Protein AF-M3Y4C7-F1 (afdb_monomer)

Structure (mmCIF, N/CA/C/O backbone):
data_AF-M3Y4C7-F1
#
_entry.id   AF-M3Y4C7-F1
#
loop_
_atom_site.group_PDB
_atom_site.id
_atom_site.type_symbol
_atom_site.label_atom_id
_atom_site.label_alt_id
_atom_site.label_comp_id
_atom_site.label_asym_id
_atom_site.label_entity_id
_atom_site.label_seq_id
_atom_site.pdbx_PDB_ins_code
_atom_site.Cartn_x
_atom_site.Cartn_y
_atom_site.Cartn_z
_atom_site.occupancy
_atom_site.B_iso_or_equiv
_atom_site.auth_seq_id
_atom_site.auth_comp_id
_atom_site.auth_asym_id
_atom_site.auth_atom_id
_atom_site.pdbx_PDB_model_num
ATOM 1 N N . MET A 1 1 ? -102.002 7.325 52.792 1.00 60.31 1 MET A N 1
ATOM 2 C CA . MET A 1 1 ? -101.011 6.997 51.738 1.00 60.31 1 MET A CA 1
ATOM 3 C C . MET A 1 1 ? -99.968 8.103 51.522 1.00 60.31 1 MET A C 1
ATOM 5 O O . MET A 1 1 ? -98.803 7.765 51.400 1.00 60.31 1 MET A O 1
ATOM 9 N N . LEU A 1 2 ? -100.330 9.397 51.560 1.00 69.38 2 LEU A N 1
ATOM 10 C CA . LEU A 1 2 ? -99.397 10.535 51.387 1.00 69.38 2 LEU A CA 1
ATOM 11 C C . LEU A 1 2 ? -98.240 10.614 52.409 1.00 69.38 2 LEU A C 1
ATOM 13 O O . LEU A 1 2 ? -97.102 10.835 52.011 1.00 69.38 2 LEU A O 1
ATOM 17 N N . LEU A 1 3 ? -98.498 10.390 53.704 1.00 69.69 3 LEU A N 1
ATOM 18 C CA . LEU A 1 3 ? -97.447 10.453 54.737 1.00 69.69 3 LEU A CA 1
ATOM 19 C C . LEU A 1 3 ? -96.379 9.358 54.587 1.00 69.69 3 LEU A C 1
ATOM 21 O O . LEU A 1 3 ? -95.200 9.625 54.778 1.00 69.69 3 LEU A O 1
ATOM 25 N N . ILE A 1 4 ? -96.784 8.143 54.211 1.00 72.38 4 ILE A N 1
ATOM 26 C CA . ILE A 1 4 ? -95.861 7.015 54.010 1.00 72.38 4 ILE A CA 1
ATOM 27 C C . ILE A 1 4 ? -94.942 7.307 52.814 1.00 72.38 4 ILE A C 1
ATOM 29 O O . ILE A 1 4 ? -93.738 7.099 52.914 1.00 72.38 4 ILE A O 1
ATOM 33 N N . GLY A 1 5 ? -95.485 7.886 51.734 1.00 75.88 5 GLY A N 1
ATOM 34 C CA . GLY A 1 5 ? -94.711 8.301 50.559 1.00 75.88 5 GLY A CA 1
ATOM 35 C C . GLY A 1 5 ? -93.645 9.364 50.863 1.00 75.88 5 GLY A C 1
ATOM 36 O O . GLY A 1 5 ? -92.510 9.242 50.405 1.00 75.88 5 GLY A O 1
ATOM 37 N N . LEU A 1 6 ? -93.971 10.372 51.682 1.00 81.56 6 LEU A N 1
ATOM 38 C CA . LEU A 1 6 ? -93.023 11.421 52.089 1.00 81.56 6 LEU A CA 1
ATOM 39 C C . LEU A 1 6 ? -91.894 10.882 52.978 1.00 81.56 6 LEU A C 1
ATOM 41 O O . LEU A 1 6 ? -90.739 11.259 52.792 1.00 81.56 6 LEU A O 1
ATOM 45 N N . VAL A 1 7 ? -92.207 9.962 53.898 1.00 83.19 7 VAL A N 1
ATOM 46 C CA . VAL A 1 7 ? -91.195 9.297 54.736 1.00 83.19 7 VAL A CA 1
ATOM 47 C C . VAL A 1 7 ? -90.257 8.445 53.877 1.00 83.19 7 VAL A C 1
ATOM 49 O O . VAL A 1 7 ? -89.041 8.531 54.039 1.00 83.19 7 VAL A O 1
ATOM 52 N N . THR A 1 8 ? -90.784 7.683 52.912 1.00 84.56 8 THR A N 1
ATOM 53 C CA . THR A 1 8 ? -89.944 6.893 51.994 1.00 84.56 8 THR A CA 1
ATOM 54 C C . THR A 1 8 ? -89.063 7.766 51.100 1.00 84.56 8 THR A C 1
ATOM 56 O O . THR A 1 8 ? -87.897 7.442 50.899 1.00 84.56 8 THR A O 1
ATOM 59 N N . LEU A 1 9 ? -89.577 8.904 50.615 1.00 84.94 9 LEU A N 1
ATOM 60 C CA . LEU A 1 9 ? -88.804 9.885 49.844 1.00 84.94 9 LEU A CA 1
ATOM 61 C C . LEU A 1 9 ? -87.676 10.509 50.673 1.00 84.94 9 LEU A C 1
ATOM 63 O O . LEU A 1 9 ? -86.561 10.633 50.175 1.00 84.94 9 LEU A O 1
ATOM 67 N N . GLY A 1 10 ? -87.938 10.845 51.939 1.00 84.62 10 GLY A N 1
ATOM 68 C CA . GLY A 1 10 ? -86.920 11.361 52.856 1.00 84.62 10 GLY A CA 1
ATOM 69 C C . GLY A 1 10 ? -85.806 10.350 53.141 1.00 84.62 10 GLY A C 1
ATOM 70 O O . GLY A 1 10 ? -84.633 10.714 53.125 1.00 84.62 10 GLY A O 1
ATOM 71 N N . ILE A 1 11 ? -86.147 9.071 53.336 1.00 86.25 11 ILE A N 1
ATOM 72 C CA . ILE A 1 11 ? -85.161 7.996 53.540 1.00 86.25 11 ILE A CA 1
ATOM 73 C C . ILE A 1 11 ? -84.325 7.771 52.275 1.00 86.25 11 ILE A C 1
ATOM 75 O O . ILE A 1 11 ? -83.102 7.709 52.373 1.00 86.25 11 ILE A O 1
ATOM 79 N N . MET A 1 12 ? -84.952 7.716 51.093 1.00 85.50 12 MET A N 1
ATOM 80 C CA . MET A 1 12 ? -84.229 7.599 49.817 1.00 85.50 12 MET A CA 1
ATOM 81 C C . MET A 1 12 ? -83.302 8.797 49.573 1.00 85.50 12 MET A C 1
ATOM 83 O O . MET A 1 12 ? -82.169 8.622 49.130 1.00 85.50 12 MET A O 1
ATOM 87 N N . PHE A 1 13 ? -83.742 10.017 49.896 1.00 87.06 13 PHE A N 1
ATOM 88 C CA . PHE A 1 13 ? -82.906 11.214 49.795 1.00 87.06 13 PHE A CA 1
ATOM 89 C C . PHE A 1 13 ? -81.696 11.159 50.746 1.00 87.06 13 PHE A C 1
ATOM 91 O O . PHE A 1 13 ? -80.577 11.473 50.350 1.00 87.06 13 PHE A O 1
ATOM 98 N N . LEU A 1 14 ? -81.887 10.702 51.988 1.00 83.88 14 LEU A N 1
ATOM 99 C CA . LEU A 1 14 ? -80.788 10.524 52.944 1.00 83.88 14 LEU A CA 1
ATOM 100 C C . LEU A 1 14 ? -79.813 9.414 52.517 1.00 83.88 14 LEU A C 1
ATOM 102 O O . LEU A 1 14 ? -78.602 9.590 52.634 1.00 83.88 14 LEU A O 1
ATOM 106 N N . GLN A 1 15 ? -80.321 8.292 51.998 1.00 87.44 15 GLN A N 1
ATOM 107 C CA . GLN A 1 15 ? -79.498 7.195 51.475 1.00 87.44 15 GLN A CA 1
ATOM 108 C C . GLN A 1 15 ? -78.641 7.657 50.292 1.00 87.44 15 GLN A C 1
ATOM 110 O O . GLN A 1 15 ? -77.423 7.500 50.327 1.00 87.44 15 GLN A O 1
ATOM 115 N N . THR A 1 16 ? -79.255 8.308 49.302 1.00 82.88 16 THR A N 1
ATOM 116 C CA . THR A 1 16 ? -78.5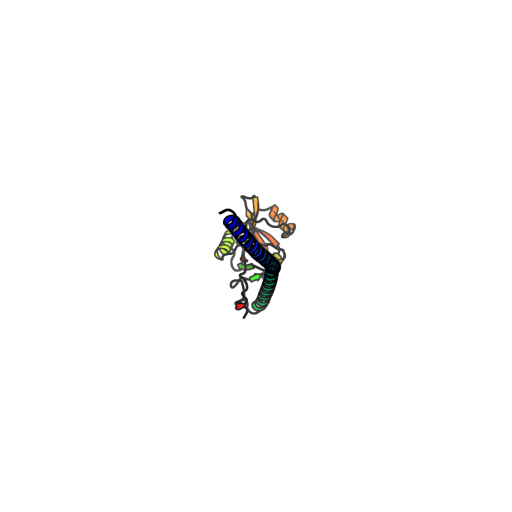51 8.841 48.123 1.00 82.88 16 THR A CA 1
ATOM 117 C C . THR A 1 16 ? -77.534 9.926 48.489 1.00 82.88 16 THR A C 1
ATOM 119 O O . THR A 1 16 ? -76.423 9.915 47.970 1.00 82.88 16 THR A O 1
ATOM 122 N N . SER A 1 17 ? -77.844 10.826 49.430 1.00 84.38 17 SER A N 1
ATOM 123 C CA . SER A 1 17 ? -76.880 11.827 49.916 1.00 84.38 17 SER A CA 1
ATOM 124 C C . SER A 1 17 ? -75.666 11.193 50.608 1.00 84.38 17 SER A C 1
ATOM 126 O O . SER A 1 17 ? -74.550 11.687 50.448 1.00 84.38 17 SER A O 1
ATOM 128 N N . ASN A 1 18 ? -75.864 10.116 51.375 1.00 83.75 18 ASN A N 1
ATOM 129 C CA . ASN A 1 18 ? -74.771 9.385 52.019 1.00 83.75 18 ASN A CA 1
ATOM 130 C C . ASN A 1 18 ? -73.905 8.634 50.996 1.00 83.75 18 ASN A C 1
ATOM 132 O O . ASN A 1 18 ? -72.680 8.647 51.119 1.00 83.75 18 ASN A O 1
ATOM 136 N N . GLU A 1 19 ? -74.521 8.021 49.980 1.00 87.25 19 GLU A N 1
ATOM 137 C CA . GLU A 1 19 ? -73.812 7.376 48.866 1.00 87.25 19 GLU A CA 1
ATOM 138 C C . GLU A 1 19 ? -72.973 8.387 48.075 1.00 87.25 19 GLU A C 1
ATOM 140 O O . GLU A 1 19 ? -71.780 8.170 47.883 1.00 87.25 19 GLU A O 1
ATOM 145 N N . ILE A 1 20 ? -73.546 9.543 47.722 1.00 89.25 20 ILE A N 1
ATOM 146 C CA . ILE A 1 20 ? -72.833 10.627 47.027 1.00 89.25 20 ILE A CA 1
ATOM 147 C C . ILE A 1 20 ? -71.642 11.133 47.854 1.00 89.25 20 ILE A C 1
ATOM 149 O O . ILE A 1 20 ? -70.562 11.354 47.306 1.00 89.25 20 ILE A O 1
ATOM 153 N N . ASN A 1 21 ? -71.808 11.305 49.170 1.00 89.94 21 ASN A N 1
ATOM 154 C CA . ASN A 1 21 ? -70.714 11.732 50.044 1.00 89.94 21 ASN A CA 1
ATOM 155 C C . ASN A 1 21 ? -69.600 10.669 50.120 1.00 89.94 21 ASN A C 1
ATOM 157 O O . ASN A 1 21 ? -68.419 11.004 50.027 1.00 89.94 21 ASN A O 1
ATOM 161 N N . SER A 1 22 ? -69.975 9.386 50.209 1.00 92.19 22 SER A N 1
ATOM 162 C CA . SER A 1 22 ? -69.031 8.260 50.176 1.00 92.19 22 SER A CA 1
ATOM 163 C C . SER A 1 22 ? -68.260 8.193 48.855 1.00 92.19 22 SER A C 1
ATOM 165 O O . SER A 1 22 ? -67.043 7.998 48.853 1.00 92.19 22 SER A O 1
ATOM 167 N N . ASP A 1 23 ? -68.937 8.386 47.726 1.00 92.12 23 ASP A N 1
ATOM 168 C CA . ASP A 1 23 ? -68.311 8.334 46.406 1.00 92.12 23 ASP A CA 1
ATOM 169 C C . ASP A 1 23 ? -67.429 9.557 46.128 1.00 92.12 23 ASP A C 1
ATOM 171 O O . ASP A 1 23 ? -66.353 9.413 45.545 1.00 92.12 23 ASP A O 1
ATOM 175 N N . SER A 1 24 ? -67.805 10.742 46.619 1.00 93.31 24 SER A N 1
ATOM 176 C CA . SER A 1 24 ? -66.954 11.940 46.591 1.00 93.31 24 SER A CA 1
ATOM 177 C C . SER A 1 24 ? -65.640 11.726 47.355 1.00 93.31 24 SER A C 1
ATOM 179 O O . SER A 1 24 ? -64.572 12.146 46.900 1.00 93.31 24 SER A O 1
ATOM 181 N N . GLU A 1 25 ? -65.686 11.043 48.502 1.00 94.06 25 GLU A N 1
ATOM 182 C CA . GLU A 1 25 ? -64.491 10.726 49.288 1.00 94.06 25 GLU A CA 1
ATOM 183 C C . GLU A 1 25 ? -63.575 9.731 48.558 1.00 94.06 25 GLU A C 1
ATOM 185 O O . GLU A 1 25 ? -62.369 9.971 48.439 1.00 94.06 25 GLU A O 1
ATOM 190 N N . LYS A 1 26 ? -64.143 8.665 47.972 1.00 95.19 26 LYS A N 1
ATOM 191 C CA . LYS A 1 26 ? -63.393 7.720 47.122 1.00 95.19 26 LYS A CA 1
ATOM 192 C C . LYS A 1 26 ? -62.771 8.413 45.912 1.00 95.19 26 LYS A C 1
ATOM 194 O O . LYS A 1 26 ? -61.628 8.121 45.567 1.00 95.19 26 LYS A O 1
ATOM 199 N N . LEU A 1 27 ? -63.487 9.345 45.277 1.00 95.31 27 LEU A N 1
ATOM 200 C CA . LEU A 1 27 ? -62.983 10.100 44.129 1.00 95.31 27 LEU A CA 1
ATOM 201 C C . LEU A 1 27 ? -61.795 10.989 44.521 1.00 95.31 27 LEU A C 1
ATOM 203 O O . LEU A 1 27 ? -60.791 11.018 43.810 1.00 95.31 27 LEU A O 1
ATOM 207 N N . SER A 1 28 ? -61.870 11.650 45.679 1.00 95.06 28 SER A N 1
ATOM 208 C CA . SER A 1 28 ? -60.753 12.424 46.232 1.00 95.06 28 SER A CA 1
ATOM 209 C C . SER A 1 28 ? -59.527 11.545 46.505 1.00 95.06 28 SER A C 1
ATOM 211 O O . SER A 1 28 ? -58.397 11.926 46.189 1.00 95.06 28 SER A O 1
ATOM 213 N N . GLN A 1 29 ? -59.733 10.342 47.052 1.00 96.31 29 GLN A N 1
ATOM 214 C CA . GLN A 1 29 ? -58.655 9.372 47.267 1.00 96.31 29 GLN A CA 1
ATOM 215 C C . GLN A 1 29 ? -58.044 8.893 45.944 1.00 96.31 29 GLN A C 1
ATOM 217 O O . GLN A 1 29 ? -56.821 8.871 45.811 1.00 96.31 29 GLN A O 1
ATOM 222 N N . LEU A 1 30 ? -58.872 8.576 44.946 1.00 95.94 30 LEU A N 1
ATOM 223 C CA . LEU A 1 30 ? -58.420 8.171 43.614 1.00 95.94 30 LEU A CA 1
ATOM 224 C C . LEU A 1 30 ? -57.592 9.266 42.933 1.00 95.94 30 LEU A C 1
ATOM 226 O O . LEU A 1 30 ? -56.538 8.970 42.380 1.00 95.94 30 LEU A O 1
ATOM 230 N N . GLN A 1 31 ? -58.006 10.532 43.022 1.00 96.81 31 GLN A N 1
ATOM 231 C CA . GLN A 1 31 ? -57.238 11.658 42.477 1.00 96.81 31 GLN A CA 1
ATOM 232 C C . GLN A 1 31 ? -55.857 11.793 43.125 1.00 96.81 31 GLN A C 1
ATOM 234 O O . GLN A 1 31 ? -54.875 12.026 42.422 1.00 96.81 31 GLN A O 1
ATOM 239 N N . LYS A 1 32 ? -55.758 11.603 44.447 1.00 96.88 32 LYS A N 1
ATOM 240 C CA . LYS A 1 32 ? -54.465 11.605 45.151 1.00 96.88 32 LYS A CA 1
ATOM 241 C C . LYS A 1 32 ? -53.561 10.473 44.671 1.00 96.88 32 LYS A C 1
ATOM 243 O O . LYS A 1 32 ? -52.383 10.708 44.424 1.00 96.88 32 LYS A O 1
ATOM 248 N N . ILE A 1 33 ? -54.117 9.272 44.493 1.00 97.19 33 ILE A N 1
ATOM 249 C CA . ILE A 1 33 ? -53.374 8.118 43.968 1.00 97.19 33 ILE A CA 1
ATOM 250 C C . ILE A 1 33 ? -52.875 8.403 42.549 1.00 97.19 33 ILE A C 1
ATOM 252 O O . ILE A 1 33 ? -51.707 8.156 42.266 1.00 97.19 33 ILE A O 1
ATOM 256 N N . ILE A 1 34 ? -53.721 8.959 41.677 1.00 96.88 34 ILE A N 1
ATOM 257 C CA . ILE A 1 34 ? -53.349 9.311 40.299 1.00 96.88 34 ILE A CA 1
ATOM 258 C C . ILE A 1 34 ? -52.221 10.345 40.289 1.00 96.88 34 ILE A C 1
ATOM 260 O O . ILE A 1 34 ? -51.232 10.152 39.586 1.00 96.88 34 ILE A O 1
ATOM 264 N N . HIS A 1 35 ? -52.335 11.413 41.084 1.00 96.06 35 HIS A N 1
ATOM 265 C CA . HIS A 1 35 ? -51.279 12.421 41.185 1.00 96.06 35 HIS A CA 1
ATOM 266 C C . HIS A 1 35 ? -49.961 11.810 41.658 1.00 96.06 35 HIS A C 1
ATOM 268 O O . HIS A 1 35 ? -48.929 12.024 41.031 1.00 96.06 35 HIS A O 1
ATOM 274 N N . GLN A 1 36 ? -50.005 10.972 42.693 1.00 96.88 36 GLN A N 1
ATOM 275 C CA . GLN A 1 36 ? -48.803 10.326 43.199 1.00 96.88 36 GLN A CA 1
ATOM 276 C C . GLN A 1 36 ? -48.193 9.331 42.200 1.00 96.88 36 GLN A C 1
ATOM 278 O O . GLN A 1 36 ? -46.972 9.243 42.082 1.00 96.88 36 GLN A O 1
ATOM 283 N N . GLN A 1 37 ? -49.017 8.597 41.448 1.00 97.06 37 GLN A N 1
ATOM 284 C CA . GLN A 1 37 ? -48.535 7.739 40.364 1.00 97.06 37 GLN A CA 1
ATOM 285 C C . GLN A 1 37 ? -47.878 8.553 39.248 1.00 97.06 37 GLN A C 1
ATOM 287 O O . GLN A 1 37 ? -46.840 8.143 38.729 1.00 97.06 37 GLN A O 1
ATOM 292 N N . GLN A 1 38 ? -48.448 9.708 38.905 1.00 96.56 38 GLN A N 1
ATOM 293 C CA . GLN A 1 38 ? -47.901 10.598 37.889 1.00 96.56 38 GLN A CA 1
ATOM 294 C C . GLN A 1 38 ? -46.541 11.172 38.311 1.00 96.56 38 GLN A C 1
ATOM 296 O O . GLN A 1 38 ? -45.614 11.200 37.499 1.00 96.56 38 GLN A O 1
ATOM 301 N N . ASP A 1 39 ? -46.403 11.574 39.576 1.00 95.62 39 ASP A N 1
ATOM 302 C CA . ASP A 1 39 ? -45.146 12.086 40.127 1.00 95.62 39 ASP A CA 1
ATOM 303 C C . ASP A 1 39 ? -44.063 10.997 40.142 1.00 95.62 39 ASP A C 1
ATOM 305 O O . ASP A 1 39 ? -42.966 11.215 39.622 1.00 95.62 39 ASP A O 1
ATOM 309 N N . ASN A 1 40 ? -44.398 9.787 40.612 1.00 93.94 40 ASN A N 1
ATOM 310 C CA . ASN A 1 40 ? -43.489 8.636 40.577 1.00 93.94 40 ASN A CA 1
ATOM 311 C C . ASN A 1 40 ? -43.044 8.295 39.142 1.00 93.94 40 ASN A C 1
ATOM 313 O O . ASN A 1 40 ? -41.874 7.987 38.908 1.00 93.94 40 ASN A O 1
ATOM 317 N N . LEU A 1 41 ? -43.961 8.352 38.167 1.00 94.75 41 LEU A N 1
ATOM 318 C CA . LEU A 1 41 ? -43.650 8.072 36.763 1.00 94.75 41 LEU A CA 1
ATOM 319 C C . LEU A 1 41 ? -42.735 9.147 36.157 1.00 94.75 41 LEU A C 1
ATOM 321 O O . LEU A 1 41 ? -41.817 8.823 35.404 1.00 94.75 41 LEU A O 1
ATOM 325 N N . SER A 1 42 ? -42.963 10.417 36.496 1.00 93.94 42 SER A N 1
ATOM 326 C CA . SER A 1 42 ? -42.119 11.541 36.074 1.00 93.94 42 SER A CA 1
ATOM 327 C C . SER A 1 42 ? -40.691 11.402 36.608 1.00 93.94 42 SER A C 1
ATOM 329 O O . SER A 1 42 ? -39.721 11.550 35.859 1.00 93.94 42 SER A O 1
ATOM 331 N N . GLU A 1 43 ? -40.548 11.047 37.887 1.00 91.50 43 GLU A N 1
ATOM 332 C CA . GLU A 1 43 ? -39.247 10.810 38.513 1.00 91.50 43 GLU A CA 1
ATOM 333 C C . GLU A 1 43 ? -38.507 9.639 37.849 1.00 91.50 43 GLU A C 1
ATOM 335 O O . GLU A 1 43 ? -37.336 9.768 37.475 1.00 91.50 43 GLU A O 1
ATOM 340 N N . GLN A 1 44 ? -39.214 8.534 37.587 1.00 92.12 44 GLN A N 1
ATOM 341 C CA . GLN A 1 44 ? -38.670 7.405 36.832 1.00 92.12 44 GLN A CA 1
ATOM 342 C C . GLN A 1 44 ? -38.204 7.830 35.435 1.00 92.12 44 GLN A C 1
ATOM 344 O O . GLN A 1 44 ? -37.064 7.545 35.064 1.00 92.12 44 GLN A O 1
ATOM 349 N N . LEU A 1 45 ? -39.031 8.549 34.671 1.00 90.25 45 LEU A N 1
ATOM 350 C CA . LEU A 1 45 ? -38.708 8.986 33.308 1.00 90.25 45 LEU A CA 1
ATOM 351 C C . LEU A 1 45 ? -37.455 9.873 33.268 1.00 90.25 45 LEU A C 1
ATOM 353 O O . LEU A 1 45 ? -36.617 9.730 32.374 1.00 90.25 45 LEU A O 1
ATOM 357 N N . ASN A 1 46 ? -37.294 10.752 34.258 1.00 88.00 46 ASN A N 1
ATOM 358 C CA . ASN A 1 46 ? -36.104 11.588 34.390 1.00 88.00 46 ASN A CA 1
ATOM 359 C C . ASN A 1 46 ? -34.835 10.762 34.640 1.00 88.00 46 ASN A C 1
ATOM 361 O O . ASN A 1 46 ? -33.784 11.107 34.098 1.00 88.00 46 ASN A O 1
ATOM 365 N N . SER A 1 47 ? -34.928 9.653 35.383 1.00 86.06 47 SER A N 1
ATOM 366 C CA . SER A 1 47 ? -33.790 8.743 35.584 1.00 86.06 47 SER A CA 1
ATOM 367 C C . SER A 1 47 ? -33.351 8.060 34.279 1.00 86.06 47 SER A C 1
ATOM 369 O O . SER A 1 47 ? -32.156 7.993 33.988 1.00 86.06 47 SER A O 1
ATOM 371 N N . TYR A 1 48 ? -34.305 7.640 33.438 1.00 88.31 48 TYR A N 1
ATOM 372 C CA . TYR A 1 48 ? -34.022 6.975 32.160 1.00 88.31 48 TYR A CA 1
ATOM 373 C C . TYR A 1 48 ? -33.529 7.939 31.072 1.00 88.31 48 TYR A C 1
ATOM 375 O O . TYR A 1 48 ? -32.843 7.516 30.141 1.00 88.31 48 TYR A O 1
ATOM 383 N N . ARG A 1 49 ? -33.825 9.240 31.192 1.00 90.12 49 ARG A N 1
ATOM 384 C CA . ARG A 1 49 ? -33.497 10.266 30.187 1.00 90.12 49 ARG A CA 1
ATOM 385 C C . ARG A 1 49 ? -32.003 10.350 29.844 1.00 90.12 49 ARG A C 1
ATOM 387 O O . ARG A 1 49 ? -31.669 10.625 28.696 1.00 90.12 49 ARG A O 1
ATOM 394 N N . ASN A 1 50 ? -31.121 10.116 30.817 1.00 86.44 50 ASN A N 1
ATOM 395 C CA . ASN A 1 50 ? -29.665 10.249 30.652 1.00 86.44 50 ASN A CA 1
ATOM 396 C C . ASN A 1 50 ? -28.956 8.932 30.286 1.00 86.44 50 ASN A C 1
ATOM 398 O O . ASN A 1 50 ? -27.757 8.928 30.022 1.00 86.44 50 ASN A O 1
ATOM 402 N N . ILE A 1 51 ? -29.665 7.802 30.266 1.00 91.62 51 ILE A N 1
ATOM 403 C CA . ILE A 1 51 ? -29.054 6.498 29.977 1.00 91.62 51 ILE A CA 1
ATOM 404 C C . ILE A 1 51 ? -28.519 6.411 28.536 1.00 91.62 51 ILE A C 1
ATOM 406 O O . ILE A 1 51 ? -27.382 5.968 28.377 1.00 91.62 51 ILE A O 1
ATOM 410 N N . PRO A 1 52 ? -29.243 6.871 27.491 1.00 91.69 52 PRO A N 1
ATOM 411 C CA . PRO A 1 52 ? -28.738 6.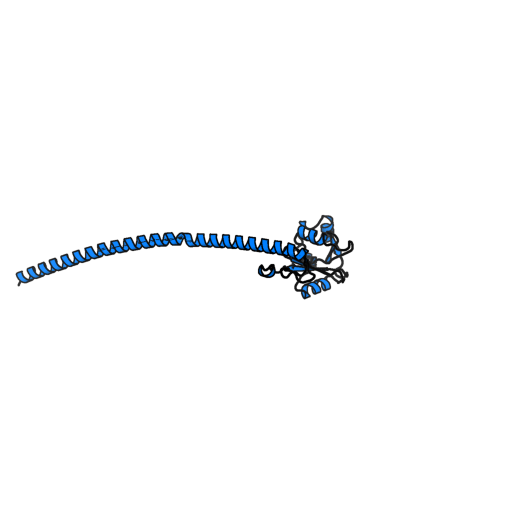797 26.118 1.00 91.69 52 PRO A CA 1
ATOM 412 C C . PRO A 1 52 ? -27.441 7.589 25.920 1.00 91.69 52 PRO A C 1
ATOM 414 O O . PRO A 1 52 ? -26.507 7.111 25.281 1.00 91.69 52 PRO A O 1
ATOM 417 N N . THR A 1 53 ? -27.344 8.777 26.526 1.00 89.88 53 THR A N 1
ATOM 418 C CA . THR A 1 53 ? -26.137 9.612 26.436 1.00 89.88 53 THR A CA 1
ATOM 419 C C . THR A 1 53 ? -24.961 8.982 27.182 1.00 89.88 53 THR A C 1
ATOM 421 O O . THR A 1 53 ? -23.827 9.027 26.704 1.00 89.88 53 THR A O 1
ATOM 424 N N . GLN A 1 54 ? -25.213 8.335 28.324 1.00 93.38 54 GLN A N 1
ATOM 425 C CA . GLN A 1 54 ? -24.195 7.572 29.045 1.00 93.38 54 GLN A CA 1
ATOM 426 C C . GLN A 1 54 ? -23.728 6.337 28.258 1.00 93.38 54 GLN A C 1
ATOM 428 O O . GLN A 1 54 ? -22.535 6.027 28.262 1.00 93.38 54 GLN A O 1
ATOM 433 N N . GLU A 1 55 ? -24.633 5.645 27.564 1.00 95.19 55 GLU A N 1
ATOM 434 C CA . GLU A 1 55 ? -24.301 4.509 26.700 1.00 95.19 55 GLU A CA 1
ATOM 435 C C . GLU A 1 55 ? -23.410 4.939 25.528 1.00 95.19 55 GLU A C 1
ATOM 437 O O . GLU A 1 55 ? -22.385 4.307 25.267 1.00 95.19 55 GLU A O 1
ATOM 442 N N . GLU A 1 56 ? -23.748 6.037 24.849 1.00 96.31 56 GLU A N 1
ATOM 443 C CA . GLU A 1 56 ? -22.924 6.612 23.778 1.00 96.31 56 GLU A CA 1
ATOM 444 C C . GLU A 1 56 ? -21.538 7.023 24.281 1.00 96.31 56 GLU A C 1
ATOM 446 O O . GLU A 1 56 ? -20.525 6.723 23.640 1.00 96.31 56 GLU A O 1
ATOM 451 N N . PHE A 1 57 ? -21.472 7.643 25.463 1.00 95.75 57 PHE A N 1
ATOM 452 C CA . PHE A 1 57 ? -20.205 7.980 26.101 1.00 95.75 57 PHE A CA 1
ATOM 453 C C . PHE A 1 57 ? -19.371 6.728 26.392 1.00 95.75 57 PHE A C 1
ATOM 455 O O . PHE A 1 57 ? -18.190 6.678 26.044 1.00 95.75 57 PHE A O 1
ATOM 462 N N . LEU A 1 58 ? -19.974 5.689 26.976 1.00 97.19 58 LEU A N 1
ATOM 463 C CA . LEU A 1 58 ? -19.272 4.447 27.286 1.00 97.19 58 LEU A CA 1
ATOM 464 C C . LEU A 1 58 ? -18.794 3.734 26.013 1.00 97.19 58 LEU A C 1
ATOM 466 O O . LEU A 1 58 ? -17.650 3.285 25.965 1.00 97.19 58 LEU A O 1
ATOM 470 N N . LYS A 1 59 ? -19.615 3.695 24.956 1.00 97.56 59 LYS A N 1
ATOM 471 C CA . LYS A 1 59 ? -19.227 3.164 23.637 1.00 97.56 59 LYS A CA 1
ATOM 472 C C . LYS A 1 59 ? -18.031 3.914 23.058 1.00 97.56 59 LYS A C 1
ATOM 474 O O . LYS A 1 59 ? -17.091 3.284 22.573 1.00 97.56 59 LYS A O 1
ATOM 479 N N . SER A 1 60 ? -18.036 5.243 23.150 1.00 97.06 60 SER A N 1
ATOM 480 C CA . SER A 1 60 ? -16.916 6.083 22.716 1.00 97.06 60 SER A CA 1
ATOM 481 C C . SER A 1 60 ? -15.635 5.769 23.498 1.00 97.06 60 SER A C 1
ATOM 483 O O . SER A 1 60 ? -14.578 5.531 22.906 1.00 97.06 60 SER A O 1
ATOM 485 N N . GLN A 1 61 ? -15.732 5.653 24.826 1.00 97.81 61 GLN A N 1
ATOM 486 C CA . GLN A 1 61 ? -14.595 5.301 25.679 1.00 97.81 61 GLN A CA 1
ATOM 487 C C . GLN A 1 61 ? -14.042 3.911 25.344 1.00 97.81 61 GLN A C 1
ATOM 489 O O . GLN A 1 61 ? -12.833 3.777 25.143 1.00 97.81 61 GLN A O 1
ATOM 494 N N . ILE A 1 62 ? -14.906 2.902 25.196 1.00 97.50 62 ILE A N 1
ATOM 495 C CA . ILE A 1 62 ? -14.517 1.545 24.781 1.00 97.50 62 ILE A CA 1
ATOM 496 C C . ILE A 1 62 ? -13.819 1.579 23.417 1.00 97.50 62 ILE A C 1
ATOM 498 O O . ILE A 1 62 ? -12.740 1.007 23.272 1.00 97.50 62 ILE A O 1
ATOM 502 N N . SER A 1 63 ? -14.367 2.301 22.434 1.00 97.69 63 SER A N 1
ATOM 503 C CA . SER A 1 63 ? -13.738 2.444 21.116 1.00 97.69 63 SER A CA 1
ATOM 504 C C . SER A 1 63 ? -12.341 3.062 21.209 1.00 97.69 63 SER A C 1
ATOM 506 O O . SER A 1 63 ? -11.427 2.622 20.508 1.00 97.69 63 SER A O 1
ATOM 508 N N . SER A 1 64 ? -12.157 4.062 22.075 1.00 97.00 64 SER A N 1
ATOM 509 C CA . SER A 1 64 ? -10.859 4.708 22.273 1.00 97.00 64 SER A CA 1
ATOM 510 C C . SER A 1 64 ? -9.831 3.761 22.905 1.00 97.00 64 SER A C 1
ATOM 512 O O . SER A 1 64 ? -8.672 3.738 22.481 1.00 97.00 64 SER A O 1
ATOM 514 N N . LEU A 1 65 ? -10.257 2.939 23.870 1.00 96.75 65 LEU A N 1
ATOM 515 C CA . LEU A 1 65 ? -9.415 1.949 24.540 1.00 96.75 65 LEU A CA 1
ATOM 516 C C . LEU A 1 65 ? -9.008 0.828 23.582 1.00 96.75 65 LEU A C 1
ATOM 518 O O . LEU A 1 65 ? -7.822 0.517 23.496 1.00 96.75 65 LEU A O 1
ATOM 522 N N . LEU A 1 66 ? -9.951 0.298 22.798 1.00 95.12 66 LEU A N 1
ATOM 523 C CA . LEU A 1 66 ? -9.675 -0.713 21.772 1.00 95.12 66 LEU A CA 1
ATOM 524 C C . LEU A 1 66 ? -8.686 -0.195 20.722 1.00 95.12 66 LEU A C 1
ATOM 526 O O . LEU A 1 66 ? -7.746 -0.897 20.352 1.00 95.12 66 LEU A O 1
ATOM 530 N N . LYS A 1 67 ? -8.831 1.066 20.292 1.00 95.19 67 LYS A N 1
ATOM 531 C CA . LYS A 1 67 ? -7.881 1.698 19.367 1.00 95.19 67 LYS A CA 1
ATOM 532 C C . LYS A 1 67 ? -6.473 1.774 19.963 1.00 95.19 67 LYS A C 1
ATOM 534 O O . LYS A 1 67 ? -5.511 1.423 19.283 1.00 95.19 67 LYS A O 1
ATOM 539 N N . ARG A 1 68 ? -6.342 2.203 21.224 1.00 95.81 68 ARG A N 1
ATOM 540 C CA . ARG A 1 68 ? -5.044 2.263 21.924 1.00 95.81 68 ARG A CA 1
ATOM 541 C C . ARG A 1 68 ? -4.420 0.877 22.078 1.00 95.81 68 ARG A C 1
ATOM 543 O O . ARG A 1 68 ? -3.222 0.727 21.855 1.00 95.81 68 ARG A O 1
ATOM 550 N N . GLN A 1 69 ? -5.227 -0.125 22.418 1.00 95.25 69 GLN A N 1
ATOM 551 C CA . GLN A 1 69 ? -4.781 -1.508 22.550 1.00 95.25 69 GLN A CA 1
ATOM 552 C C . GLN A 1 69 ? -4.268 -2.059 21.212 1.00 95.25 69 GLN A C 1
ATOM 554 O O . GLN A 1 69 ? -3.171 -2.608 21.165 1.00 95.25 69 GLN A O 1
ATOM 559 N N . GLY A 1 70 ? -4.996 -1.829 20.113 1.00 93.56 70 GLY A N 1
ATOM 560 C CA . GLY A 1 70 ? -4.562 -2.220 18.769 1.00 93.56 70 GLY A CA 1
ATOM 561 C C . GLY A 1 70 ? -3.268 -1.525 18.332 1.00 93.56 70 GLY A C 1
ATOM 562 O O . GLY A 1 70 ? -2.371 -2.168 17.797 1.00 93.56 70 GLY 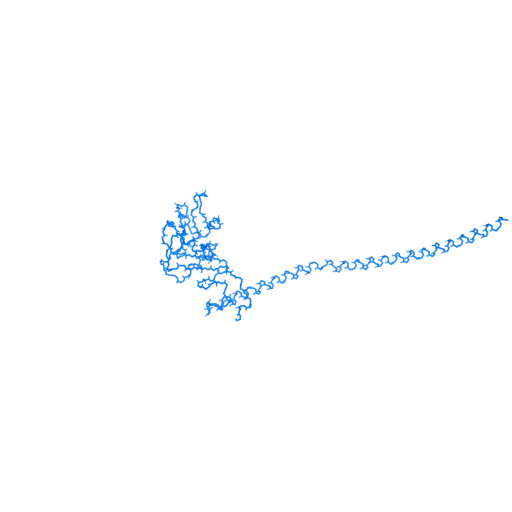A O 1
ATOM 563 N N . GLN A 1 71 ? -3.118 -0.229 18.625 1.00 94.25 71 GLN A N 1
ATOM 564 C CA . GLN A 1 71 ? -1.876 0.505 18.345 1.00 94.25 71 GLN A CA 1
ATOM 565 C C . GLN A 1 71 ? -0.683 -0.049 19.133 1.00 94.25 71 GLN A C 1
ATOM 567 O O . GLN A 1 71 ? 0.412 -0.176 18.585 1.00 94.25 71 GLN A O 1
ATOM 572 N N . MET A 1 72 ? -0.890 -0.398 20.404 1.00 94.94 72 MET A N 1
ATOM 573 C CA . MET A 1 72 ? 0.144 -1.010 21.235 1.00 94.94 72 MET A CA 1
ATOM 574 C C . MET A 1 72 ? 0.528 -2.402 20.719 1.00 94.94 72 MET A C 1
ATOM 576 O O . MET A 1 72 ? 1.716 -2.697 20.635 1.00 94.94 72 MET A O 1
ATOM 580 N N . ALA A 1 73 ? -0.452 -3.213 20.310 1.00 95.69 73 ALA A N 1
ATOM 581 C CA . ALA A 1 73 ? -0.229 -4.530 19.716 1.00 95.69 73 ALA A CA 1
ATOM 582 C C . ALA A 1 73 ? 0.574 -4.451 18.409 1.00 95.69 73 ALA A C 1
ATOM 584 O O . ALA A 1 73 ? 1.544 -5.183 18.240 1.00 95.69 73 ALA A O 1
ATOM 585 N N . ILE A 1 74 ? 0.219 -3.522 17.512 1.00 94.56 74 ILE A N 1
ATOM 586 C CA . ILE A 1 74 ? 0.967 -3.271 16.271 1.00 94.56 74 ILE A CA 1
ATOM 587 C C . ILE A 1 74 ? 2.415 -2.907 16.590 1.00 94.56 74 ILE A C 1
ATOM 589 O O . ILE A 1 74 ? 3.329 -3.514 16.038 1.00 94.56 74 ILE A O 1
ATOM 593 N N . LYS A 1 75 ? 2.626 -1.954 17.506 1.00 93.69 75 LYS A N 1
ATOM 594 C CA . LYS A 1 75 ? 3.971 -1.508 17.879 1.00 93.69 75 LYS A CA 1
ATOM 595 C C . LYS A 1 75 ? 4.793 -2.644 18.486 1.00 93.69 75 LYS A C 1
ATOM 597 O O . LYS A 1 75 ? 5.939 -2.827 18.102 1.00 93.69 75 LYS A O 1
ATOM 602 N N . LEU A 1 76 ? 4.210 -3.421 19.398 1.00 94.38 76 LEU A N 1
ATOM 603 C CA . LEU A 1 76 ? 4.894 -4.563 19.999 1.00 94.38 76 LEU A CA 1
ATOM 604 C C . LEU A 1 76 ? 5.248 -5.614 18.943 1.00 94.38 76 LEU A C 1
ATOM 606 O O . LEU A 1 76 ? 6.381 -6.080 18.908 1.00 94.38 76 LEU A O 1
ATOM 610 N N . CYS A 1 77 ? 4.321 -5.937 18.039 1.00 95.50 77 CYS A N 1
ATOM 611 C CA . CYS A 1 77 ? 4.600 -6.881 16.966 1.00 95.50 77 CYS A CA 1
ATOM 612 C C . CYS A 1 77 ? 5.727 -6.395 16.045 1.00 95.50 77 CYS A C 1
ATOM 614 O O . CYS A 1 77 ? 6.594 -7.186 15.686 1.00 95.50 77 CYS A O 1
ATOM 616 N N . GLN A 1 78 ? 5.756 -5.101 15.707 1.00 92.44 78 GLN A N 1
ATOM 617 C CA . GLN A 1 78 ? 6.840 -4.498 14.923 1.00 92.44 78 GLN A CA 1
ATOM 618 C C . GLN A 1 78 ? 8.209 -4.691 15.586 1.00 92.44 78 GLN A C 1
ATOM 620 O O . GLN A 1 78 ? 9.158 -5.043 14.896 1.00 92.44 78 GLN A O 1
ATOM 625 N N . GLU A 1 79 ? 8.309 -4.533 16.909 1.00 92.62 79 GLU A N 1
ATOM 626 C CA . GLU A 1 79 ? 9.551 -4.803 17.652 1.00 92.62 79 GLU A CA 1
ATOM 627 C C . GLU A 1 79 ? 9.920 -6.299 17.632 1.00 92.62 79 GLU A C 1
ATOM 629 O O . GLU A 1 79 ? 11.079 -6.662 17.429 1.00 92.62 79 GLU A O 1
ATOM 634 N N . LEU A 1 80 ? 8.934 -7.192 17.779 1.00 92.75 80 LEU A N 1
ATOM 635 C CA . LEU A 1 80 ? 9.155 -8.644 17.775 1.00 92.75 80 LEU A CA 1
ATOM 636 C C . LEU A 1 80 ? 9.667 -9.153 16.418 1.00 92.75 80 LEU A C 1
ATOM 638 O O . LEU A 1 80 ? 10.596 -9.968 16.369 1.00 92.75 80 LEU A O 1
ATOM 642 N N . ILE A 1 81 ? 9.112 -8.651 15.308 1.00 92.62 81 ILE A N 1
ATOM 643 C CA . ILE A 1 81 ? 9.498 -9.104 13.962 1.00 92.62 81 ILE A CA 1
ATOM 644 C C . ILE A 1 81 ? 10.891 -8.634 13.527 1.00 92.62 81 ILE A C 1
ATOM 646 O O . ILE A 1 81 ? 11.466 -9.238 12.622 1.00 92.62 81 ILE A O 1
ATOM 650 N N . ILE A 1 82 ? 11.462 -7.607 14.172 1.00 85.94 82 ILE A N 1
ATOM 651 C CA . ILE A 1 82 ? 12.853 -7.185 13.929 1.00 85.94 82 ILE A CA 1
ATOM 652 C C . ILE A 1 82 ? 13.820 -8.313 14.305 1.00 85.94 82 ILE A C 1
ATOM 654 O O . ILE A 1 82 ? 14.808 -8.544 13.608 1.00 85.94 82 ILE A O 1
ATOM 658 N N . HIS A 1 83 ? 13.528 -9.030 15.392 1.00 82.69 83 HIS A N 1
ATOM 659 C CA . HIS A 1 83 ? 14.357 -10.133 15.875 1.00 82.69 83 HIS A CA 1
ATOM 660 C C . HIS A 1 83 ? 13.952 -11.485 15.279 1.00 82.69 83 HIS A C 1
ATOM 662 O O . HIS A 1 83 ? 14.814 -12.334 15.056 1.00 82.69 83 HIS A O 1
ATOM 668 N N . THR A 1 84 ? 12.659 -11.681 15.002 1.00 86.00 84 THR A N 1
ATOM 669 C CA . THR A 1 84 ? 12.112 -12.940 14.479 1.00 86.00 84 THR A CA 1
ATOM 670 C C . THR A 1 84 ? 11.135 -12.655 13.338 1.00 86.00 84 THR A C 1
ATOM 672 O O . THR A 1 84 ? 9.943 -12.482 13.568 1.00 86.00 84 THR A O 1
ATOM 675 N N . SER A 1 85 ? 11.607 -12.631 12.087 1.00 79.50 85 SER A N 1
ATOM 676 C CA . SER A 1 85 ? 10.772 -12.257 10.925 1.00 79.50 85 SER A CA 1
ATOM 677 C C . SER A 1 85 ? 9.507 -13.111 10.758 1.00 79.50 85 SER A C 1
ATOM 679 O O . SER A 1 85 ? 8.495 -12.635 10.246 1.00 79.50 85 SER A O 1
ATOM 681 N N . ASP A 1 86 ? 9.568 -14.367 11.206 1.00 85.19 86 ASP A N 1
ATOM 682 C CA . ASP A 1 86 ? 8.478 -15.345 11.145 1.00 85.19 86 ASP A CA 1
ATOM 683 C C . ASP A 1 86 ? 7.662 -15.399 12.461 1.00 85.19 86 ASP A C 1
ATOM 685 O O . ASP A 1 86 ? 6.996 -16.399 12.730 1.00 85.19 86 ASP A O 1
ATOM 689 N N . HIS A 1 87 ? 7.717 -14.355 13.305 1.00 91.94 87 HIS A N 1
ATOM 690 C CA . HIS A 1 87 ? 6.908 -14.274 14.527 1.00 91.94 87 HIS A CA 1
ATOM 691 C C . HIS A 1 87 ? 5.416 -14.422 14.208 1.00 91.94 87 HIS A C 1
ATOM 693 O O . HIS A 1 87 ? 4.923 -13.866 13.225 1.00 91.94 87 HIS A O 1
ATOM 699 N N . LYS A 1 88 ? 4.675 -15.125 15.070 1.00 93.06 88 LYS A N 1
ATOM 700 C CA . LYS A 1 88 ? 3.254 -15.448 14.864 1.00 93.06 88 LYS A CA 1
ATOM 701 C C . LYS A 1 88 ? 2.377 -14.205 14.672 1.00 93.06 88 LYS A C 1
ATOM 703 O O . LYS A 1 88 ? 1.459 -14.227 13.862 1.00 93.06 88 LYS A O 1
ATOM 708 N N . CYS A 1 89 ? 2.699 -13.118 15.373 1.00 94.94 89 CYS A N 1
ATOM 709 C CA . CYS A 1 89 ? 2.005 -11.835 15.243 1.00 94.94 89 CYS A CA 1
ATOM 710 C C . CYS A 1 89 ? 2.148 -11.162 13.866 1.00 94.94 89 CYS A C 1
ATOM 712 O O . CYS A 1 89 ? 1.391 -10.228 13.594 1.00 94.94 89 CYS A O 1
ATOM 714 N N . ASN A 1 90 ? 3.118 -11.566 13.028 1.00 95.12 90 ASN A N 1
ATOM 715 C CA . ASN A 1 90 ? 3.396 -10.901 11.757 1.00 95.12 90 ASN A CA 1
ATOM 716 C C . ASN A 1 90 ? 2.148 -10.958 10.856 1.00 95.12 90 ASN A C 1
ATOM 718 O O . ASN A 1 90 ? 1.730 -12.045 10.447 1.00 95.12 90 ASN A O 1
ATOM 722 N N . PRO A 1 91 ? 1.547 -9.806 10.508 1.00 95.69 91 PRO A N 1
ATOM 723 C CA . PRO A 1 91 ? 0.314 -9.783 9.731 1.00 95.69 91 PRO A CA 1
ATOM 724 C C . PRO A 1 91 ? 0.543 -10.057 8.239 1.00 95.69 91 PRO A C 1
ATOM 726 O O . PRO A 1 91 ? -0.421 -10.123 7.468 1.00 95.69 91 PRO A O 1
ATOM 729 N N . CYS A 1 92 ? 1.802 -10.191 7.818 1.00 96.12 92 CYS A N 1
ATOM 730 C CA . CYS A 1 92 ? 2.187 -10.453 6.447 1.00 96.12 92 CYS A CA 1
ATOM 731 C C . CYS A 1 92 ? 2.618 -11.909 6.238 1.00 96.12 92 CYS A C 1
ATOM 733 O O . CYS A 1 92 ? 3.229 -12.518 7.116 1.00 96.12 92 CYS A O 1
ATOM 735 N N . PRO A 1 93 ? 2.340 -12.493 5.056 1.00 94.69 93 PRO A N 1
ATOM 736 C CA . PRO A 1 93 ? 2.833 -13.825 4.743 1.00 94.69 93 PRO A CA 1
ATOM 737 C C . PRO A 1 93 ? 4.362 -13.873 4.740 1.00 94.69 93 PRO A C 1
ATOM 739 O O . PRO A 1 93 ? 5.037 -12.876 4.488 1.00 94.69 93 PRO A O 1
ATOM 742 N N . LYS A 1 94 ? 4.916 -15.074 4.902 1.00 91.31 94 LYS A N 1
ATOM 743 C CA . LYS A 1 94 ? 6.359 -15.303 4.791 1.00 91.31 94 LYS A CA 1
ATOM 744 C C . LYS A 1 94 ? 6.923 -14.742 3.478 1.00 91.31 94 LYS A C 1
ATOM 746 O O . LYS A 1 94 ? 6.319 -14.921 2.420 1.00 91.31 94 LYS A O 1
ATOM 751 N N . MET A 1 95 ? 8.099 -14.114 3.551 1.00 90.31 95 MET A N 1
ATOM 752 C CA . MET A 1 95 ? 8.773 -13.384 2.457 1.00 90.31 95 MET A CA 1
ATOM 753 C C . MET A 1 95 ? 8.108 -12.067 2.023 1.00 90.31 95 MET A C 1
ATOM 755 O O . MET A 1 95 ? 8.562 -11.462 1.053 1.00 90.31 95 MET A O 1
ATOM 759 N N . TRP A 1 96 ? 7.054 -11.613 2.705 1.00 95.44 96 TRP A N 1
ATOM 760 C CA . TRP A 1 96 ? 6.483 -10.284 2.495 1.00 95.44 96 TRP A CA 1
ATOM 761 C C . TRP A 1 96 ? 6.980 -9.337 3.580 1.00 95.44 96 TRP A C 1
ATOM 763 O O . TRP A 1 96 ? 7.100 -9.711 4.746 1.00 95.44 96 TRP A O 1
ATOM 773 N N . GLN A 1 97 ? 7.250 -8.099 3.196 1.00 94.69 97 GLN A N 1
ATOM 774 C CA . GLN A 1 97 ? 7.630 -7.048 4.124 1.00 94.69 97 GLN A CA 1
ATOM 775 C C . GLN A 1 97 ? 6.388 -6.321 4.620 1.00 94.69 97 GLN A C 1
ATOM 777 O O . GLN A 1 97 ? 5.540 -5.935 3.817 1.00 94.69 97 GLN A O 1
ATOM 782 N N . TRP A 1 98 ? 6.294 -6.117 5.930 1.00 95.62 98 TRP A N 1
ATOM 783 C CA . TRP A 1 98 ? 5.220 -5.342 6.535 1.00 95.62 98 TRP A CA 1
ATOM 784 C C . TRP A 1 98 ? 5.614 -3.867 6.624 1.00 95.62 98 TRP A C 1
ATOM 786 O O . TRP A 1 98 ? 6.625 -3.527 7.239 1.00 95.62 98 TRP A O 1
ATOM 796 N N . TYR A 1 99 ? 4.803 -2.987 6.036 1.00 95.12 99 TYR A N 1
ATOM 797 C CA . TYR A 1 99 ? 4.932 -1.545 6.218 1.00 95.12 99 TYR A CA 1
ATOM 798 C C . TYR A 1 99 ? 3.557 -0.883 6.283 1.00 95.12 99 TYR A C 1
ATOM 800 O O . TYR A 1 99 ? 2.708 -1.083 5.415 1.00 95.12 99 TYR A O 1
ATOM 808 N N . GLN A 1 100 ? 3.344 -0.090 7.337 1.00 93.31 100 GLN A N 1
ATOM 809 C CA . GLN A 1 100 ? 2.049 0.513 7.663 1.00 93.31 100 GLN A CA 1
ATOM 810 C C . GLN A 1 100 ? 0.920 -0.536 7.649 1.00 93.31 100 GLN A C 1
ATOM 812 O O . GLN A 1 100 ? 0.947 -1.479 8.439 1.00 93.31 100 GLN A O 1
ATOM 817 N N . ASN A 1 101 ? -0.059 -0.388 6.757 1.00 94.31 101 ASN A N 1
ATOM 818 C CA . ASN A 1 101 ? -1.220 -1.270 6.661 1.00 94.31 101 ASN A CA 1
ATOM 819 C C . ASN A 1 101 ? -1.105 -2.281 5.509 1.00 94.31 101 ASN A C 1
ATOM 821 O O . ASN A 1 101 ? -2.071 -2.985 5.231 1.00 94.31 101 ASN A O 1
ATOM 825 N N . SER A 1 102 ? 0.057 -2.374 4.858 1.00 97.56 102 SER A N 1
ATOM 826 C CA . SER A 1 102 ? 0.258 -3.193 3.663 1.00 97.56 102 SER A CA 1
ATOM 827 C C . SER A 1 102 ? 1.417 -4.178 3.826 1.00 97.56 102 SER A C 1
ATOM 829 O O . SER A 1 102 ? 2.351 -3.994 4.612 1.00 97.56 102 SER A O 1
ATOM 831 N N . CYS A 1 103 ? 1.341 -5.244 3.042 1.00 97.88 103 CYS A N 1
ATOM 832 C CA . CYS A 1 103 ? 2.374 -6.241 2.849 1.00 97.88 103 CYS A CA 1
ATOM 833 C C . CYS A 1 103 ? 2.921 -6.124 1.432 1.00 97.88 103 CYS A C 1
ATOM 835 O O . CYS A 1 103 ? 2.143 -6.115 0.476 1.00 97.88 103 CYS A O 1
ATOM 837 N N . TYR A 1 104 ? 4.244 -6.163 1.296 1.00 98.31 104 TYR A N 1
ATOM 838 C CA . TYR A 1 104 ? 4.941 -5.982 0.024 1.00 98.31 104 TYR A CA 1
ATOM 839 C C . TYR A 1 104 ? 5.777 -7.210 -0.325 1.00 98.31 104 TYR A C 1
ATOM 841 O O . TYR A 1 104 ? 6.585 -7.673 0.481 1.00 98.31 104 TYR A O 1
ATOM 849 N N . TYR A 1 105 ? 5.608 -7.733 -1.537 1.00 97.62 105 TYR A N 1
ATOM 850 C CA . TYR A 1 105 ? 6.431 -8.816 -2.070 1.00 97.62 105 TYR A CA 1
ATOM 851 C C . TYR A 1 105 ? 7.300 -8.307 -3.208 1.00 97.62 105 TYR A C 1
ATOM 853 O O . TYR A 1 105 ? 6.786 -7.911 -4.252 1.00 97.62 105 TYR A O 1
ATOM 861 N N . PHE A 1 106 ? 8.615 -8.360 -3.013 1.00 96.88 106 PHE A N 1
ATOM 862 C CA . PHE A 1 106 ? 9.607 -7.945 -3.998 1.00 96.88 106 PHE A CA 1
ATOM 863 C C . PHE A 1 106 ? 10.066 -9.161 -4.804 1.00 96.88 106 PHE A C 1
ATOM 865 O O . PHE A 1 106 ? 10.808 -10.010 -4.307 1.00 96.88 106 PHE A O 1
ATOM 872 N N . ALA A 1 107 ? 9.632 -9.256 -6.059 1.00 96.06 107 ALA A N 1
ATOM 873 C CA . ALA A 1 107 ? 10.022 -10.334 -6.958 1.00 96.06 107 ALA A CA 1
ATOM 874 C C . ALA A 1 107 ? 11.361 -10.011 -7.638 1.00 96.06 107 ALA A C 1
ATOM 876 O O . ALA A 1 107 ? 11.393 -9.577 -8.783 1.00 96.06 107 ALA A O 1
ATOM 877 N N . THR A 1 108 ? 12.471 -10.192 -6.920 1.00 94.50 108 THR A N 1
ATOM 878 C CA . THR A 1 108 ? 13.822 -9.803 -7.379 1.00 94.50 108 THR A CA 1
ATOM 879 C C . THR A 1 108 ? 14.542 -10.855 -8.219 1.00 94.50 108 THR A C 1
ATOM 881 O O . THR A 1 108 ? 15.566 -10.558 -8.820 1.00 94.50 108 THR A O 1
ATOM 884 N N . ASN A 1 109 ? 14.059 -12.099 -8.217 1.00 92.44 109 ASN A N 1
ATOM 885 C CA . ASN A 1 109 ? 14.759 -13.238 -8.826 1.00 92.44 109 ASN A CA 1
ATOM 886 C C . ASN A 1 109 ? 14.232 -13.587 -10.224 1.00 92.44 109 ASN A C 1
ATOM 888 O O . ASN A 1 109 ? 14.696 -14.542 -10.840 1.00 92.44 109 ASN A O 1
ATOM 892 N N . GLU A 1 110 ? 13.236 -12.845 -10.699 1.00 94.75 110 GLU A N 1
ATOM 893 C CA . GLU A 1 110 ? 12.603 -13.030 -11.996 1.00 94.75 110 GLU A CA 1
ATOM 894 C C . GLU A 1 110 ? 12.273 -11.664 -12.595 1.00 94.75 110 GLU A C 1
ATOM 896 O O . GLU A 1 110 ? 12.011 -10.690 -11.883 1.00 94.75 110 GLU A O 1
ATOM 901 N N . GLU A 1 111 ? 12.230 -11.622 -13.919 1.00 97.88 111 GLU A N 1
ATOM 902 C CA . GLU A 1 111 ? 11.761 -10.483 -14.692 1.00 97.88 111 GLU A CA 1
ATOM 903 C C . GLU A 1 111 ? 10.591 -10.952 -15.552 1.00 97.88 111 GLU A C 1
ATOM 905 O O . GLU A 1 111 ? 10.620 -12.054 -16.107 1.00 97.88 111 GLU A O 1
ATOM 910 N N . ARG A 1 112 ? 9.520 -10.156 -15.576 1.00 98.38 112 ARG A N 1
ATOM 911 C CA . ARG A 1 112 ? 8.288 -10.469 -16.302 1.00 98.38 112 ARG A CA 1
ATOM 912 C C . ARG A 1 112 ? 7.760 -9.225 -17.018 1.00 98.38 112 ARG A C 1
ATOM 914 O O . ARG A 1 112 ? 7.996 -8.098 -16.580 1.00 98.38 112 ARG A O 1
ATOM 921 N N . THR A 1 113 ? 7.006 -9.413 -18.101 1.00 98.81 113 THR A N 1
ATOM 922 C CA . THR A 1 113 ? 6.193 -8.332 -18.680 1.00 98.81 113 THR A CA 1
ATOM 923 C C . THR A 1 113 ? 5.225 -7.783 -17.642 1.00 98.81 113 THR A C 1
ATOM 925 O O . THR A 1 113 ? 4.775 -8.519 -16.762 1.00 98.81 113 THR A O 1
ATOM 928 N N . TRP A 1 114 ? 4.825 -6.517 -17.778 1.00 98.69 114 TRP A N 1
ATOM 929 C CA . TRP A 1 114 ? 3.912 -5.883 -16.822 1.00 98.69 114 TRP A CA 1
ATOM 930 C C . TRP A 1 114 ? 2.625 -6.701 -16.617 1.00 98.69 114 TRP A C 1
ATOM 932 O O . TRP A 1 114 ? 2.186 -6.927 -15.490 1.00 98.69 114 TRP A O 1
ATOM 942 N N . THR A 1 115 ? 2.056 -7.237 -17.702 1.00 98.62 115 THR A N 1
ATOM 943 C CA . THR A 1 115 ? 0.857 -8.088 -17.656 1.00 98.62 115 THR A CA 1
ATOM 944 C C . THR A 1 115 ? 1.099 -9.398 -16.902 1.00 98.62 115 THR A C 1
ATOM 946 O O . THR A 1 115 ? 0.244 -9.825 -16.123 1.00 98.62 115 THR A O 1
ATOM 949 N N . ASN A 1 116 ? 2.256 -10.035 -17.098 1.00 98.75 116 ASN A N 1
ATOM 950 C CA . ASN A 1 116 ? 2.604 -11.278 -16.411 1.00 98.75 116 ASN A CA 1
ATOM 951 C C . ASN A 1 116 ? 2.940 -11.046 -14.931 1.00 98.75 116 ASN A C 1
ATOM 953 O O . ASN A 1 116 ? 2.575 -11.870 -14.092 1.00 98.75 116 ASN A O 1
ATOM 957 N N . SER A 1 117 ? 3.580 -9.926 -14.598 1.00 98.75 117 SER A N 1
ATOM 958 C CA . SER A 1 117 ? 3.808 -9.482 -13.220 1.00 98.75 117 SER A CA 1
ATOM 959 C C . SER A 1 117 ? 2.491 -9.213 -12.498 1.00 98.75 117 SER A C 1
ATOM 961 O O . SER A 1 117 ? 2.262 -9.755 -11.417 1.00 98.75 117 SER A O 1
ATOM 963 N N . ARG A 1 118 ? 1.572 -8.479 -13.139 1.00 98.69 118 ARG A N 1
ATOM 964 C CA . ARG A 1 118 ? 0.210 -8.266 -12.633 1.00 98.69 118 ARG A CA 1
ATOM 965 C C . ARG A 1 118 ? -0.504 -9.587 -12.372 1.00 98.69 118 ARG A C 1
ATOM 967 O O . ARG A 1 118 ? -1.083 -9.775 -11.306 1.00 98.69 118 ARG A O 1
ATOM 974 N N . LYS A 1 119 ? -0.435 -10.530 -13.318 1.00 98.69 119 LYS A N 1
ATOM 975 C CA . LYS A 1 119 ? -0.991 -11.876 -13.133 1.00 98.69 119 LYS A CA 1
ATOM 976 C C . LYS A 1 119 ? -0.388 -12.586 -11.921 1.00 98.69 119 LYS A C 1
ATOM 978 O O . LYS A 1 119 ? -1.141 -13.145 -11.134 1.00 98.69 119 LYS A O 1
ATOM 983 N N . ASN A 1 120 ? 0.928 -12.507 -11.728 1.00 98.44 120 ASN A N 1
ATOM 984 C CA . ASN A 1 120 ? 1.581 -13.107 -10.567 1.00 98.44 120 ASN A CA 1
ATOM 985 C C . ASN A 1 120 ? 1.080 -12.514 -9.240 1.00 98.44 120 ASN A C 1
ATOM 987 O O . ASN A 1 120 ? 0.856 -13.261 -8.291 1.00 98.44 120 ASN A O 1
ATOM 991 N N . CYS A 1 121 ? 0.865 -11.197 -9.175 1.00 98.62 121 CYS A N 1
ATOM 992 C CA . CYS A 1 121 ? 0.280 -10.573 -7.991 1.00 98.62 121 CYS A CA 1
ATOM 993 C C . CYS A 1 121 ? -1.173 -11.019 -7.773 1.00 98.62 121 CYS A C 1
ATOM 995 O O . CYS A 1 121 ? -1.531 -11.386 -6.651 1.00 98.62 121 CYS A O 1
ATOM 997 N N . MET A 1 122 ? -1.991 -11.084 -8.828 1.00 98.50 122 MET A N 1
ATOM 998 C CA . MET A 1 122 ? -3.372 -11.577 -8.722 1.00 98.50 122 MET A CA 1
ATOM 999 C C . MET A 1 122 ? -3.427 -13.024 -8.217 1.00 98.50 122 MET A C 1
ATOM 1001 O O . MET A 1 122 ? -4.196 -13.318 -7.306 1.00 98.50 122 MET A O 1
ATOM 1005 N N . ASP A 1 123 ? -2.555 -13.903 -8.722 1.00 98.25 123 ASP A N 1
ATOM 1006 C CA . ASP A 1 123 ? -2.449 -15.302 -8.278 1.00 98.25 123 ASP A CA 1
ATOM 1007 C C . ASP A 1 123 ? -2.030 -15.409 -6.785 1.00 98.25 123 ASP A C 1
ATOM 1009 O O . ASP A 1 123 ? -2.208 -16.448 -6.150 1.00 98.25 123 ASP A O 1
ATOM 1013 N N . ARG A 1 124 ? -1.509 -14.321 -6.193 1.00 97.25 124 ARG A N 1
ATOM 1014 C CA . ARG A 1 124 ? -1.156 -14.179 -4.766 1.00 97.25 124 ARG A CA 1
ATOM 1015 C C . ARG A 1 124 ? -2.198 -13.404 -3.941 1.00 97.25 124 ARG A C 1
ATOM 1017 O O . ARG A 1 124 ? -1.912 -13.052 -2.790 1.00 97.25 124 ARG A O 1
ATOM 1024 N N . ASN A 1 125 ? -3.385 -13.147 -4.500 1.00 97.88 125 ASN A N 1
ATOM 1025 C CA . ASN A 1 125 ? -4.436 -12.296 -3.923 1.00 97.88 125 ASN A CA 1
ATOM 1026 C C . ASN A 1 125 ? -3.914 -10.892 -3.568 1.00 97.88 125 ASN A C 1
ATOM 1028 O O . ASN A 1 125 ? -4.083 -10.407 -2.449 1.00 97.88 125 ASN A O 1
ATOM 1032 N N . SER A 1 126 ? -3.206 -10.282 -4.514 1.00 98.31 126 SER A N 1
ATOM 1033 C CA . SER A 1 126 ? -2.572 -8.966 -4.401 1.00 98.31 126 SER A CA 1
ATOM 1034 C C . SER A 1 126 ? -2.634 -8.225 -5.737 1.00 98.31 126 SER A C 1
ATOM 1036 O O . SER A 1 126 ? -3.016 -8.804 -6.756 1.00 98.31 126 SER A O 1
ATOM 1038 N N . THR A 1 127 ? -2.238 -6.960 -5.752 1.00 98.69 127 THR A N 1
ATOM 1039 C CA . THR A 1 127 ? -2.069 -6.161 -6.977 1.00 98.69 127 THR A CA 1
ATOM 1040 C C . THR A 1 127 ? -0.597 -5.837 -7.179 1.00 98.69 127 THR A C 1
ATOM 1042 O O . THR A 1 127 ? 0.206 -6.062 -6.272 1.00 98.69 127 THR A O 1
ATOM 1045 N N . LEU A 1 128 ? -0.204 -5.310 -8.343 1.00 98.75 128 LEU A N 1
ATOM 1046 C CA . LEU A 1 128 ? 1.050 -4.556 -8.376 1.00 98.75 128 LEU A CA 1
ATOM 1047 C C . LEU A 1 128 ? 0.941 -3.366 -7.416 1.00 98.75 128 LEU A C 1
ATOM 1049 O O . LEU A 1 128 ? -0.149 -2.820 -7.226 1.00 98.75 128 LEU A O 1
ATOM 1053 N N . VAL A 1 129 ? 2.068 -2.985 -6.817 1.00 98.50 129 VAL A N 1
ATOM 1054 C CA . VAL A 1 129 ? 2.104 -1.930 -5.798 1.00 98.50 129 VAL A CA 1
ATOM 1055 C C . VAL A 1 129 ? 1.558 -0.608 -6.325 1.00 98.50 129 VAL A C 1
ATOM 1057 O O . VAL A 1 129 ? 1.861 -0.195 -7.457 1.00 98.50 129 VAL A O 1
ATOM 1060 N N . LYS A 1 130 ? 0.758 0.049 -5.488 1.00 97.56 130 LYS A N 1
ATOM 1061 C CA . LYS A 1 130 ? 0.212 1.374 -5.731 1.00 97.56 130 LYS A CA 1
ATOM 1062 C C . LYS A 1 130 ? 0.833 2.337 -4.733 1.00 97.56 130 LYS A C 1
ATOM 1064 O O . LYS A 1 130 ? 0.524 2.288 -3.562 1.00 97.56 130 LYS A O 1
ATOM 1069 N N . ILE A 1 131 ? 1.638 3.273 -5.228 1.00 96.38 131 ILE A N 1
ATOM 1070 C CA . ILE A 1 131 ? 2.226 4.298 -4.364 1.00 96.38 131 ILE A CA 1
ATOM 1071 C C . ILE A 1 131 ? 1.147 5.338 -4.046 1.00 96.38 131 ILE A C 1
ATOM 1073 O O . ILE A 1 131 ? 0.837 6.178 -4.895 1.00 96.38 131 ILE A O 1
ATOM 1077 N N . ASP A 1 132 ? 0.594 5.287 -2.837 1.00 94.50 132 ASP A N 1
ATOM 1078 C CA . ASP A 1 132 ? -0.467 6.185 -2.363 1.00 94.50 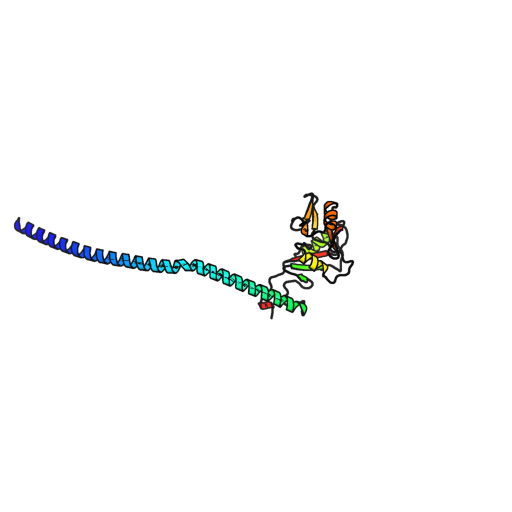132 ASP A CA 1
ATOM 1079 C C . ASP A 1 132 ? 0.082 7.411 -1.611 1.00 94.50 132 ASP A C 1
ATOM 1081 O O . ASP A 1 132 ? -0.601 8.433 -1.492 1.00 94.50 132 ASP A O 1
ATOM 1085 N N . SER A 1 133 ? 1.326 7.349 -1.124 1.00 95.38 133 SER A N 1
ATOM 1086 C CA . SER A 1 133 ? 1.936 8.407 -0.308 1.00 95.38 133 SER A CA 1
ATOM 1087 C C . SER A 1 133 ? 3.437 8.596 -0.564 1.00 95.38 133 SER A C 1
ATOM 1089 O O . SER A 1 133 ? 4.108 7.740 -1.147 1.00 95.38 133 SER A O 1
ATOM 1091 N N . LEU A 1 134 ? 3.987 9.738 -0.132 1.00 94.88 134 LEU A N 1
ATOM 1092 C CA . LEU A 1 134 ? 5.435 9.974 -0.197 1.00 94.88 134 LEU A CA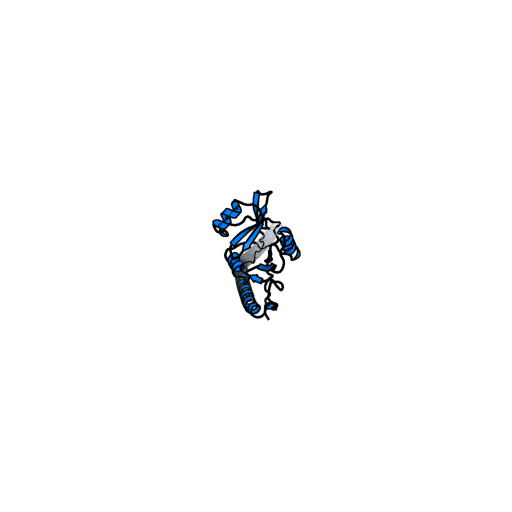 1
ATOM 1093 C C . LEU A 1 134 ? 6.183 9.088 0.801 1.00 94.88 134 LEU A C 1
ATOM 1095 O O . LEU A 1 134 ? 7.270 8.610 0.493 1.00 94.88 134 LEU A O 1
ATOM 1099 N N . GLU A 1 135 ? 5.575 8.816 1.952 1.00 96.44 135 GLU A N 1
ATOM 1100 C CA . GLU A 1 135 ? 6.095 7.926 2.984 1.00 96.44 135 GLU A CA 1
ATOM 1101 C C . GLU A 1 135 ? 6.266 6.502 2.445 1.00 96.44 135 GLU A C 1
ATOM 1103 O O . GLU A 1 135 ? 7.299 5.868 2.659 1.00 96.44 135 GLU A O 1
ATOM 1108 N N . GLU A 1 136 ? 5.287 6.018 1.681 1.00 96.75 136 GLU A N 1
ATOM 1109 C CA . GLU A 1 136 ? 5.381 4.733 0.996 1.00 96.75 136 GLU A CA 1
ATOM 1110 C C . GLU A 1 136 ? 6.464 4.747 -0.092 1.00 96.75 136 GLU A C 1
ATOM 1112 O O . GLU A 1 136 ? 7.285 3.832 -0.167 1.00 96.75 136 GLU A O 1
ATOM 1117 N N . LYS A 1 137 ? 6.542 5.816 -0.894 1.00 95.50 137 LYS A N 1
ATOM 1118 C CA . LYS A 1 137 ? 7.604 5.987 -1.900 1.00 95.50 137 LYS A CA 1
ATOM 1119 C C . LYS A 1 137 ? 8.999 5.939 -1.262 1.00 95.50 137 LYS A C 1
ATOM 1121 O O . LYS A 1 137 ? 9.912 5.317 -1.814 1.00 95.50 137 LYS A O 1
ATOM 1126 N N . ASP A 1 138 ? 9.161 6.566 -0.100 1.00 95.94 138 ASP A N 1
ATOM 1127 C CA . ASP A 1 138 ? 10.399 6.557 0.678 1.00 95.94 138 ASP A CA 1
ATOM 1128 C C . ASP A 1 138 ? 10.684 5.187 1.305 1.00 95.94 138 ASP A C 1
ATOM 1130 O O . ASP A 1 138 ? 11.839 4.757 1.315 1.00 95.94 138 ASP A O 1
ATOM 1134 N N . PHE A 1 139 ? 9.658 4.454 1.746 1.00 95.81 139 PHE A N 1
ATOM 1135 C CA . PHE A 1 139 ? 9.792 3.058 2.169 1.00 95.81 139 PHE A CA 1
ATOM 1136 C C . PHE A 1 139 ? 10.274 2.150 1.029 1.00 95.81 139 PHE A C 1
ATOM 1138 O O . PHE A 1 139 ? 11.217 1.381 1.217 1.00 95.81 139 PHE A O 1
ATOM 1145 N N . LEU A 1 140 ? 9.696 2.259 -0.171 1.00 96.06 140 LEU A N 1
ATOM 1146 C CA . LEU A 1 140 ? 10.146 1.480 -1.330 1.00 96.06 140 LEU A CA 1
ATOM 1147 C C . LEU A 1 140 ? 11.587 1.839 -1.723 1.00 96.06 140 LEU A C 1
ATOM 1149 O O . LEU A 1 140 ? 12.364 0.975 -2.129 1.00 96.06 140 LEU A O 1
ATOM 1153 N N . LYS A 1 141 ? 11.969 3.114 -1.584 1.00 94.94 141 LYS A N 1
ATOM 1154 C CA . LYS A 1 141 ? 13.334 3.600 -1.834 1.00 94.94 141 LYS A CA 1
ATOM 1155 C C . LYS A 1 141 ? 14.343 3.106 -0.793 1.00 94.94 141 LYS A C 1
ATOM 1157 O O . LYS A 1 141 ? 15.506 2.925 -1.149 1.00 94.94 141 LYS A O 1
ATOM 1162 N N . SER A 1 142 ? 13.936 2.952 0.468 1.00 94.31 142 SER A N 1
ATOM 1163 C CA . SER A 1 142 ? 14.825 2.572 1.574 1.00 94.31 142 SER A CA 1
ATOM 1164 C C . SER A 1 142 ? 15.145 1.079 1.617 1.00 94.31 142 SER A C 1
ATOM 1166 O O . SER A 1 142 ? 16.038 0.674 2.362 1.00 94.31 142 SER A O 1
ATOM 1168 N N . GLN A 1 143 ? 14.465 0.270 0.798 1.00 93.31 143 GLN A N 1
ATOM 1169 C CA . GLN A 1 143 ? 14.730 -1.158 0.732 1.00 93.31 143 GLN A CA 1
ATOM 1170 C C . GLN A 1 143 ? 16.180 -1.451 0.333 1.00 93.31 143 GLN A C 1
ATOM 1172 O O . GLN A 1 143 ? 16.706 -0.799 -0.575 1.00 93.31 143 GLN A O 1
ATOM 1177 N N . PRO A 1 144 ? 16.833 -2.445 0.968 1.00 90.19 144 PRO A N 1
ATOM 1178 C CA . PRO A 1 144 ? 18.237 -2.784 0.738 1.00 90.19 144 PRO A CA 1
ATOM 1179 C C . PRO A 1 144 ? 18.418 -3.563 -0.577 1.00 90.19 144 PRO A C 1
ATOM 1181 O O . PRO A 1 144 ? 18.921 -4.684 -0.602 1.00 90.19 144 PRO A O 1
ATOM 1184 N N . LEU A 1 145 ? 17.974 -2.973 -1.685 1.00 88.50 145 LEU A N 1
ATOM 1185 C CA . LEU A 1 145 ? 17.990 -3.552 -3.022 1.00 88.50 145 LEU A CA 1
ATOM 1186 C C . LEU A 1 145 ? 19.156 -2.970 -3.840 1.00 88.50 145 LEU A C 1
ATOM 1188 O O . LEU A 1 145 ? 19.519 -1.801 -3.659 1.00 88.50 145 LEU A O 1
ATOM 1192 N N . PRO A 1 146 ? 19.756 -3.746 -4.763 1.00 85.56 146 PRO A N 1
ATOM 1193 C CA . PRO A 1 146 ? 20.804 -3.245 -5.647 1.00 85.56 146 PRO A CA 1
ATOM 1194 C C . PRO A 1 146 ? 20.387 -1.978 -6.406 1.00 85.56 146 PRO A C 1
ATOM 1196 O O . PRO A 1 146 ? 19.233 -1.827 -6.806 1.00 85.56 146 PRO A O 1
ATOM 1199 N N . THR A 1 147 ? 21.347 -1.090 -6.685 1.00 77.56 147 THR A N 1
ATOM 1200 C CA . THR A 1 147 ? 21.088 0.216 -7.338 1.00 77.56 147 THR A CA 1
ATOM 1201 C C . THR A 1 147 ? 20.411 0.091 -8.713 1.00 77.56 147 THR A C 1
ATOM 1203 O O . THR A 1 147 ? 19.678 0.990 -9.124 1.00 77.56 147 THR A O 1
ATOM 1206 N N . PHE A 1 148 ? 20.634 -1.022 -9.413 1.00 82.56 148 PHE A N 1
ATOM 1207 C CA . PHE A 1 148 ? 20.060 -1.310 -10.730 1.00 82.56 148 PHE A CA 1
ATOM 1208 C C . PHE A 1 148 ? 18.826 -2.219 -10.659 1.00 82.56 148 PHE A C 1
ATOM 1210 O O . PHE A 1 148 ? 18.548 -2.948 -11.601 1.00 82.56 148 PHE A O 1
ATOM 1217 N N . SER A 1 149 ? 18.097 -2.192 -9.542 1.00 89.50 149 SER A N 1
ATOM 1218 C CA . SER A 1 149 ? 16.822 -2.901 -9.425 1.00 89.50 149 SER A CA 1
ATOM 1219 C C . SER A 1 149 ? 15.692 -2.019 -9.945 1.00 89.50 149 SER A C 1
ATOM 1221 O O . SER A 1 149 ? 15.521 -0.881 -9.494 1.00 89.50 149 SER A O 1
ATOM 1223 N N . PHE A 1 150 ? 14.926 -2.553 -10.887 1.00 95.62 150 PHE A N 1
ATOM 1224 C CA . PHE A 1 150 ? 13.780 -1.895 -11.499 1.00 95.62 150 PHE A CA 1
ATOM 1225 C C . PHE A 1 150 ? 12.536 -2.708 -11.161 1.00 95.62 150 PHE A C 1
ATOM 1227 O O . PHE A 1 150 ? 12.569 -3.931 -11.269 1.00 95.62 150 PHE A O 1
ATOM 1234 N N . PHE A 1 151 ? 11.447 -2.052 -10.769 1.00 98.19 151 PHE A N 1
ATOM 1235 C CA . PHE A 1 151 ? 10.238 -2.763 -10.360 1.00 98.19 151 PHE A CA 1
ATOM 1236 C C . PHE A 1 151 ? 8.996 -2.212 -11.031 1.00 98.19 151 PHE A C 1
ATOM 1238 O O . PHE A 1 151 ? 8.705 -1.030 -10.883 1.00 98.19 151 PHE A O 1
ATOM 1245 N N . TRP A 1 152 ? 8.224 -3.054 -11.712 1.00 98.75 152 TRP A N 1
ATOM 1246 C CA . TRP A 1 152 ? 6.893 -2.677 -12.168 1.00 98.75 152 TRP A CA 1
ATOM 1247 C C . TRP A 1 152 ? 6.014 -2.199 -11.010 1.00 98.75 152 TRP A C 1
ATOM 1249 O O . TRP A 1 152 ? 5.980 -2.811 -9.940 1.00 98.75 152 TRP A O 1
ATOM 1259 N N . LEU A 1 153 ? 5.287 -1.116 -11.281 1.00 98.31 153 LEU A N 1
ATOM 1260 C CA . LEU A 1 153 ? 4.231 -0.549 -10.450 1.00 98.31 153 LEU A CA 1
ATOM 1261 C C . LEU A 1 153 ? 2.865 -0.862 -11.065 1.00 98.31 153 LEU A C 1
ATOM 1263 O O . LEU A 1 153 ? 2.768 -1.118 -12.265 1.00 98.31 153 LEU A O 1
ATOM 1267 N N . GLY A 1 154 ? 1.789 -0.732 -10.292 1.00 98.25 154 GLY A N 1
ATOM 1268 C CA . GLY A 1 154 ? 0.415 -0.871 -10.793 1.00 98.25 154 GLY A CA 1
ATOM 1269 C C . GLY A 1 154 ? -0.065 0.267 -11.701 1.00 98.25 154 GLY A C 1
ATOM 1270 O O . GLY A 1 154 ? -1.230 0.285 -12.087 1.00 98.25 154 GLY A O 1
ATOM 1271 N N . LEU A 1 155 ? 0.802 1.227 -12.037 1.00 97.50 155 LEU A N 1
ATOM 1272 C CA . LEU A 1 155 ? 0.479 2.403 -12.842 1.00 97.50 155 LEU A CA 1
ATOM 1273 C C . LEU A 1 155 ? 0.737 2.137 -14.333 1.00 97.50 155 LEU A C 1
ATOM 1275 O O . LEU A 1 155 ? 1.860 1.830 -14.743 1.00 97.50 155 LEU A O 1
ATOM 1279 N N . SER A 1 156 ? -0.295 2.298 -15.160 1.00 97.69 156 SER A N 1
ATOM 1280 C CA . SER A 1 156 ? -0.213 2.090 -16.612 1.00 97.69 156 SER A CA 1
ATOM 1281 C C . SER A 1 156 ? -1.082 3.077 -17.392 1.00 97.69 156 SER A C 1
ATOM 1283 O O . SER A 1 156 ? -1.981 3.718 -16.843 1.00 97.69 156 SER A O 1
ATOM 1285 N N . TRP A 1 157 ? -0.794 3.233 -18.685 1.00 97.00 157 TRP A N 1
ATOM 1286 C CA . TRP A 1 157 ? -1.625 4.021 -19.590 1.00 97.00 157 TRP A CA 1
ATOM 1287 C C . TRP A 1 157 ? -2.859 3.228 -20.033 1.00 97.00 157 TRP A C 1
ATOM 1289 O O . TRP A 1 157 ? -2.732 2.220 -20.731 1.00 97.00 157 TRP A O 1
ATOM 1299 N N . ASP A 1 158 ? -4.051 3.735 -19.721 1.00 95.50 158 ASP A N 1
ATOM 1300 C CA . ASP A 1 158 ? -5.314 3.203 -20.224 1.00 95.50 158 ASP A CA 1
ATOM 1301 C C . ASP A 1 158 ? -5.685 3.881 -21.561 1.00 95.50 158 ASP A C 1
ATOM 1303 O O . ASP A 1 158 ? -6.007 5.077 -21.596 1.00 95.50 158 ASP A O 1
ATOM 1307 N N . PRO A 1 159 ? -5.674 3.146 -22.693 1.00 92.75 159 PRO A N 1
ATOM 1308 C CA . PRO A 1 159 ? -6.016 3.707 -23.995 1.00 92.75 159 PRO A CA 1
ATOM 1309 C C . PRO A 1 159 ? -7.495 4.095 -24.124 1.00 92.75 159 PRO A C 1
ATOM 1311 O O . PRO A 1 159 ? -7.802 4.989 -24.914 1.00 92.75 159 PRO A O 1
ATOM 1314 N N . SER A 1 160 ? -8.394 3.462 -23.365 1.00 93.88 160 SER A N 1
ATOM 1315 C CA . SER A 1 160 ? -9.833 3.740 -23.402 1.00 93.88 160 SER A CA 1
ATOM 1316 C C . SER A 1 160 ? -10.164 5.070 -22.725 1.00 93.88 160 SER A C 1
ATOM 1318 O O . SER A 1 160 ? -10.891 5.890 -23.284 1.00 93.88 160 SER A O 1
ATOM 1320 N N . ARG A 1 161 ? -9.546 5.328 -21.567 1.00 92.88 161 ARG A N 1
ATOM 1321 C CA . ARG A 1 161 ? -9.691 6.578 -20.804 1.00 92.88 161 ARG A CA 1
ATOM 1322 C C . ARG A 1 161 ? -8.767 7.690 -21.288 1.00 92.88 161 ARG A C 1
ATOM 1324 O O . ARG A 1 161 ? -8.976 8.849 -20.946 1.00 92.88 161 ARG A O 1
ATOM 1331 N N . ARG A 1 162 ? -7.756 7.342 -22.093 1.00 92.38 162 ARG A N 1
ATOM 1332 C CA . ARG A 1 162 ? -6.667 8.236 -22.513 1.00 92.38 162 ARG A CA 1
ATOM 1333 C C . ARG A 1 162 ? -5.993 8.897 -21.306 1.00 92.38 162 ARG A C 1
ATOM 1335 O O . ARG A 1 162 ? -5.737 10.100 -21.317 1.00 92.38 162 ARG A O 1
ATOM 1342 N N . SER A 1 163 ? -5.728 8.109 -20.268 1.00 93.88 163 SER A N 1
ATOM 1343 C CA . SER A 1 163 ? -5.158 8.585 -19.009 1.00 93.88 163 SER A CA 1
ATOM 1344 C C . SER A 1 163 ? -4.288 7.519 -18.351 1.00 93.88 163 SER A C 1
ATOM 1346 O O . SER A 1 163 ? -4.455 6.326 -18.598 1.00 93.88 163 SER A O 1
ATOM 1348 N N . TRP A 1 164 ? -3.396 7.944 -17.460 1.00 95.12 164 TRP A N 1
ATOM 1349 C CA . TRP A 1 164 ? -2.702 7.040 -16.547 1.00 95.12 164 TRP A CA 1
ATOM 1350 C C . TRP A 1 164 ? -3.615 6.630 -15.396 1.00 95.12 164 TRP A C 1
ATOM 1352 O O . TRP A 1 164 ? -4.301 7.479 -14.825 1.00 95.12 164 TRP A O 1
ATOM 1362 N N . VAL A 1 165 ? -3.619 5.341 -15.067 1.00 96.38 165 VAL A N 1
ATOM 1363 C CA . VAL A 1 165 ? -4.446 4.770 -14.001 1.00 96.38 165 VAL A CA 1
ATOM 1364 C C . VAL A 1 165 ? -3.671 3.728 -13.205 1.00 96.38 165 VAL A C 1
ATOM 1366 O O . VAL A 1 165 ? -2.845 2.992 -13.753 1.00 96.38 165 VAL A O 1
ATOM 1369 N N . TRP A 1 166 ? -3.957 3.676 -11.911 1.00 97.50 166 TRP A N 1
ATOM 1370 C CA . TRP A 1 166 ? -3.619 2.550 -11.049 1.00 97.50 166 TRP A CA 1
ATOM 1371 C C . TRP A 1 166 ? -4.577 1.376 -11.292 1.00 97.50 166 TRP A C 1
ATOM 1373 O O . TRP A 1 166 ? -5.616 1.529 -11.940 1.00 97.50 166 TRP A O 1
ATOM 1383 N N . GLU A 1 167 ? -4.252 0.194 -10.762 1.00 96.94 167 GLU A N 1
ATOM 1384 C CA . GLU A 1 167 ? -5.086 -1.006 -10.937 1.00 96.94 167 GLU A CA 1
ATOM 1385 C C . GLU A 1 167 ? -6.493 -0.887 -10.328 1.00 96.94 167 GLU A C 1
ATOM 1387 O O . GLU A 1 167 ? -7.420 -1.535 -10.812 1.00 96.94 167 GLU A O 1
ATOM 1392 N N . ASP A 1 168 ? -6.674 -0.036 -9.314 1.00 95.56 168 ASP A N 1
ATOM 1393 C CA . ASP A 1 168 ? -7.980 0.290 -8.719 1.00 95.56 168 ASP A CA 1
ATOM 1394 C C . ASP A 1 168 ? -8.800 1.286 -9.567 1.00 95.56 168 ASP A C 1
ATOM 1396 O O . ASP A 1 168 ? -9.934 1.634 -9.234 1.00 95.56 168 ASP A O 1
ATOM 1400 N N . GLY A 1 169 ? -8.236 1.742 -10.689 1.00 95.69 169 GLY A N 1
ATOM 1401 C CA . GLY A 1 169 ? -8.839 2.697 -11.605 1.00 95.69 169 GLY A CA 1
ATOM 1402 C C . GLY A 1 169 ? -8.685 4.157 -11.185 1.00 95.69 169 GLY A C 1
ATOM 1403 O O . GLY A 1 169 ? -9.198 5.021 -11.906 1.00 95.69 169 GLY A O 1
ATOM 1404 N N . SER A 1 170 ? -8.003 4.451 -10.073 1.00 95.56 170 SER A N 1
ATOM 1405 C CA . SER A 1 170 ? -7.728 5.819 -9.643 1.00 95.56 170 SER A CA 1
ATOM 1406 C C . SER A 1 170 ? -6.629 6.454 -10.501 1.00 95.56 170 SER A C 1
ATOM 1408 O O . SER A 1 170 ? -5.731 5.786 -11.016 1.00 95.56 170 SER A O 1
ATOM 1410 N N . GLY A 1 171 ? -6.689 7.776 -10.660 1.00 93.62 171 GLY A N 1
ATOM 1411 C CA . GLY A 1 171 ? -5.605 8.533 -11.284 1.00 93.62 171 GLY A CA 1
ATOM 1412 C C . GLY A 1 171 ? -4.419 8.722 -10.326 1.00 93.62 171 GLY A C 1
ATOM 1413 O O . GLY A 1 171 ? -4.613 8.706 -9.106 1.00 93.62 171 GLY A O 1
ATOM 1414 N N . PRO A 1 172 ? -3.197 8.922 -10.844 1.00 91.62 172 PRO A N 1
ATOM 1415 C CA . PRO A 1 172 ? -2.046 9.294 -10.029 1.00 91.62 172 PRO A CA 1
ATOM 1416 C C . PRO A 1 172 ? -2.194 10.713 -9.451 1.00 91.62 172 PRO A C 1
ATOM 1418 O O . PRO A 1 172 ? -2.533 11.648 -10.177 1.00 91.62 172 PRO A O 1
ATOM 1421 N N . SER A 1 173 ? -1.892 10.899 -8.160 1.00 90.38 173 SER A N 1
ATOM 1422 C CA . SER A 1 173 ? -1.828 12.241 -7.560 1.00 90.38 173 SER A CA 1
ATOM 1423 C C . SER A 1 173 ? -0.572 12.986 -8.036 1.00 90.38 173 SER A C 1
ATOM 1425 O O . SER A 1 173 ? 0.527 12.451 -7.869 1.00 90.38 173 SER A O 1
ATOM 1427 N N . PRO A 1 174 ? -0.673 14.230 -8.549 1.00 87.75 174 PRO A N 1
ATOM 1428 C CA . PRO A 1 174 ? 0.492 15.007 -8.978 1.00 87.75 174 PRO A CA 1
ATOM 1429 C C . PRO A 1 174 ? 1.552 15.207 -7.886 1.00 87.75 174 PRO A C 1
ATOM 1431 O O . PRO A 1 174 ? 2.733 15.306 -8.202 1.00 87.75 174 PRO A O 1
ATOM 1434 N N . SER A 1 175 ? 1.157 15.220 -6.607 1.00 89.12 175 SER A N 1
ATOM 1435 C CA . SER A 1 175 ? 2.070 15.405 -5.467 1.00 89.12 175 SER A CA 1
ATOM 1436 C C . SER A 1 175 ? 3.094 14.279 -5.292 1.00 89.12 175 SER A C 1
ATOM 1438 O O . SER A 1 175 ? 4.098 14.475 -4.614 1.00 89.12 175 SER A O 1
ATOM 1440 N N . LEU A 1 176 ? 2.860 13.108 -5.893 1.00 88.50 176 LEU A N 1
ATOM 1441 C CA . LEU A 1 176 ? 3.756 11.948 -5.815 1.00 88.50 176 LEU A CA 1
ATOM 1442 C C . LEU A 1 176 ? 4.927 12.026 -6.807 1.00 88.50 176 LEU A C 1
ATOM 1444 O O . LEU A 1 176 ? 5.896 11.263 -6.701 1.00 88.50 176 LEU A O 1
ATOM 1448 N N . PHE A 1 177 ? 4.840 12.933 -7.782 1.00 90.50 177 PHE A N 1
ATOM 1449 C CA . PHE A 1 177 ? 5.773 13.041 -8.895 1.00 90.50 177 PHE A CA 1
ATOM 1450 C C . PHE A 1 177 ? 6.549 14.350 -8.810 1.00 90.50 177 PHE A C 1
ATOM 1452 O O . PHE A 1 177 ? 5.993 15.439 -8.697 1.00 90.50 177 PHE A O 1
ATOM 1459 N N . SER A 1 178 ? 7.864 14.255 -8.942 1.00 90.25 178 SER A N 1
ATOM 1460 C CA . SER A 1 178 ? 8.705 15.392 -9.285 1.00 90.25 178 SER A CA 1
ATOM 1461 C C . SER A 1 178 ? 8.331 15.929 -10.668 1.00 90.25 178 SER A C 1
ATOM 1463 O O . SER A 1 178 ? 7.790 15.218 -11.519 1.00 90.25 178 SER A O 1
ATOM 1465 N N . THR A 1 179 ? 8.711 17.176 -10.950 1.00 87.69 179 THR A N 1
ATOM 1466 C CA . THR A 1 179 ? 8.484 17.816 -12.255 1.00 87.69 179 THR A CA 1
ATOM 1467 C C . THR A 1 179 ? 8.983 16.961 -13.427 1.00 87.69 179 THR A C 1
ATOM 1469 O O . THR A 1 179 ? 8.343 16.911 -14.475 1.00 87.69 179 THR A O 1
ATOM 1472 N N . LYS A 1 180 ? 10.109 16.254 -13.249 1.00 87.75 180 LYS A N 1
ATOM 1473 C CA . LYS A 1 180 ? 10.700 15.389 -14.282 1.00 87.75 180 LYS A CA 1
ATOM 1474 C C . LYS A 1 180 ? 9.906 14.102 -14.501 1.00 87.75 180 LYS A C 1
ATOM 1476 O O . LYS A 1 180 ? 9.785 13.658 -15.639 1.00 87.75 180 LYS A O 1
ATOM 1481 N N . GLU A 1 181 ? 9.389 13.492 -13.440 1.00 91.19 181 GLU A N 1
ATOM 1482 C CA . GLU A 1 181 ? 8.545 12.295 -13.550 1.00 91.19 181 GLU A CA 1
ATOM 1483 C C . GLU A 1 181 ? 7.196 12.659 -14.190 1.00 91.19 181 GLU A C 1
ATOM 1485 O O . GLU A 1 181 ? 6.748 12.002 -15.127 1.00 91.19 181 GLU A O 1
ATOM 1490 N N . TYR A 1 182 ? 6.597 13.776 -13.769 1.00 85.56 182 TYR A N 1
ATOM 1491 C CA . TYR A 1 182 ? 5.316 14.242 -14.301 1.00 85.56 182 TYR A CA 1
ATOM 1492 C C . TYR A 1 182 ? 5.391 14.599 -15.796 1.00 85.56 182 TYR A C 1
ATOM 1494 O O . TYR A 1 182 ? 4.489 14.270 -16.569 1.00 85.56 182 TYR A O 1
ATOM 1502 N N . ALA A 1 183 ? 6.494 15.217 -16.237 1.00 85.69 183 ALA A N 1
ATOM 1503 C CA . ALA A 1 183 ? 6.727 15.511 -17.651 1.00 85.69 183 ALA A CA 1
ATOM 1504 C C . ALA A 1 183 ? 6.801 14.238 -18.517 1.00 85.69 183 ALA A C 1
ATOM 1506 O O . ALA A 1 183 ? 6.280 14.225 -19.631 1.00 85.69 183 ALA A O 1
ATOM 1507 N N . GLN A 1 184 ? 7.402 13.159 -18.002 1.00 84.31 184 GLN A N 1
ATOM 1508 C CA . GLN A 1 184 ? 7.460 11.874 -18.705 1.00 84.31 184 GLN A CA 1
ATOM 1509 C C . GLN A 1 184 ? 6.069 11.248 -18.851 1.00 84.31 184 GLN A C 1
ATOM 1511 O O . GLN A 1 184 ? 5.707 10.807 -19.940 1.00 84.31 184 GLN A O 1
ATOM 1516 N N . ILE A 1 185 ? 5.285 11.244 -17.770 1.00 82.56 185 ILE A N 1
ATOM 1517 C CA . ILE A 1 185 ? 3.935 10.661 -17.725 1.00 82.56 185 ILE A CA 1
ATOM 1518 C C . ILE A 1 185 ? 3.002 11.367 -18.707 1.00 82.56 185 ILE A C 1
ATOM 1520 O O . ILE A 1 185 ? 2.301 10.707 -19.470 1.00 82.56 185 ILE A O 1
ATOM 1524 N N . ASN A 1 186 ? 3.048 12.695 -18.788 1.00 80.06 186 ASN A N 1
ATOM 1525 C CA . ASN A 1 186 ? 2.215 13.428 -19.744 1.00 80.06 186 ASN A CA 1
ATOM 1526 C C . ASN A 1 186 ? 2.661 13.263 -21.206 1.00 80.06 186 ASN A C 1
ATOM 1528 O O . ASN A 1 186 ? 1.848 13.428 -22.114 1.00 80.06 186 ASN A O 1
ATOM 1532 N N . GLY A 1 187 ? 3.940 12.961 -21.445 1.00 79.62 187 GLY A N 1
ATOM 1533 C CA . GLY A 1 187 ? 4.518 12.871 -22.787 1.00 79.62 187 GLY A CA 1
ATOM 1534 C C . GLY A 1 187 ? 4.552 11.465 -23.392 1.00 79.62 187 GLY A C 1
ATOM 1535 O O . GLY A 1 187 ? 4.882 11.330 -24.570 1.00 79.62 187 GLY A O 1
ATOM 1536 N N . SER A 1 188 ? 4.249 10.418 -22.620 1.00 86.62 188 SER A N 1
ATOM 1537 C CA . SER A 1 188 ? 4.462 9.030 -23.039 1.00 86.62 188 SER A CA 1
ATOM 1538 C C . SER A 1 188 ? 3.336 8.091 -22.607 1.00 86.62 188 SER A C 1
ATOM 1540 O O . SER A 1 188 ? 2.521 8.398 -21.741 1.00 86.62 188 SER A O 1
ATOM 1542 N N . LYS A 1 189 ? 3.299 6.918 -23.238 1.00 93.94 189 LYS A N 1
ATOM 1543 C CA . LYS A 1 189 ? 2.371 5.821 -22.949 1.00 93.94 189 LYS A CA 1
ATOM 1544 C C . LYS A 1 189 ? 3.183 4.574 -22.641 1.00 93.94 189 LYS A C 1
ATOM 1546 O O . LYS A 1 189 ? 4.217 4.341 -23.266 1.00 93.94 189 LYS A O 1
ATOM 1551 N N . GLY A 1 190 ? 2.689 3.747 -21.734 1.00 96.44 190 GLY A N 1
ATOM 1552 C CA . GLY A 1 190 ? 3.343 2.496 -21.382 1.00 96.44 190 GLY A CA 1
ATOM 1553 C C . GLY A 1 190 ? 2.962 2.048 -19.986 1.00 96.44 190 GLY A C 1
ATOM 1554 O O . GLY A 1 190 ? 1.842 2.284 -19.535 1.00 96.44 190 GLY A O 1
ATOM 1555 N N . CYS A 1 191 ? 3.918 1.414 -19.323 1.00 98.06 191 CYS A N 1
ATOM 1556 C CA . CYS A 1 191 ? 3.787 0.928 -17.962 1.00 98.06 191 CYS A CA 1
ATOM 1557 C C . CYS A 1 191 ? 4.875 1.564 -17.099 1.00 98.06 191 CYS A C 1
ATOM 1559 O O . CYS A 1 191 ? 5.991 1.802 -17.577 1.00 98.06 191 CYS A O 1
ATOM 1561 N N . ALA A 1 192 ? 4.535 1.892 -15.856 1.00 97.12 192 ALA A N 1
ATOM 1562 C CA . ALA A 1 192 ? 5.441 2.585 -14.959 1.00 97.12 192 ALA A CA 1
ATOM 1563 C C . ALA A 1 192 ? 6.276 1.597 -14.145 1.00 97.12 192 ALA A C 1
ATOM 1565 O O . ALA A 1 192 ? 5.754 0.604 -13.637 1.00 97.12 192 ALA A O 1
ATOM 1566 N N . TYR A 1 193 ? 7.559 1.899 -13.975 1.00 97.44 193 TYR A N 1
ATOM 1567 C CA . TYR A 1 193 ? 8.442 1.167 -13.074 1.00 97.44 193 TYR A CA 1
ATOM 1568 C C . TYR A 1 193 ? 9.142 2.116 -12.103 1.00 97.44 193 TYR A C 1
ATOM 1570 O O . TYR A 1 193 ? 9.351 3.295 -12.390 1.00 97.44 193 TYR A O 1
ATOM 1578 N N . PHE A 1 194 ? 9.508 1.591 -10.943 1.00 96.38 194 PHE A N 1
AT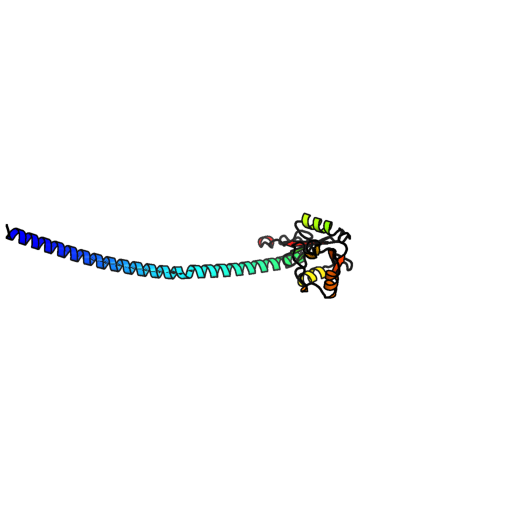OM 1579 C CA . PHE A 1 194 ? 10.207 2.291 -9.883 1.00 96.38 194 PHE A CA 1
ATOM 1580 C C . PHE A 1 194 ? 11.689 1.942 -9.884 1.00 96.38 194 PHE A C 1
ATOM 1582 O O . PHE A 1 194 ? 12.066 0.774 -9.997 1.00 96.38 194 PHE A O 1
ATOM 1589 N N . GLN A 1 195 ? 12.528 2.959 -9.716 1.00 94.31 195 GLN A N 1
ATOM 1590 C CA . GLN A 1 195 ? 13.961 2.809 -9.516 1.00 94.31 195 GLN A CA 1
ATOM 1591 C C . GLN A 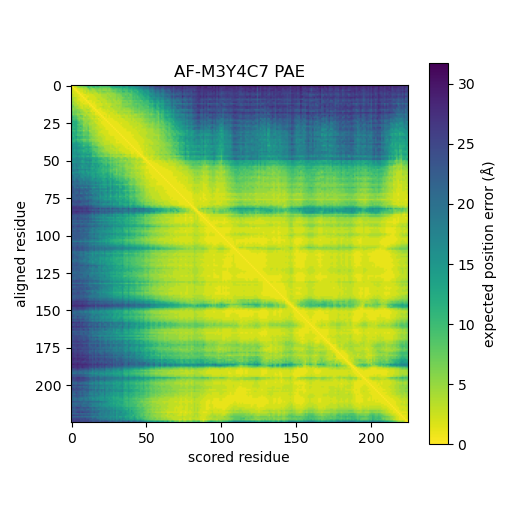1 195 ? 14.466 3.894 -8.560 1.00 94.31 195 GLN A C 1
ATOM 1593 O O . GLN A 1 195 ? 14.415 5.089 -8.859 1.00 94.31 195 GLN A O 1
ATOM 1598 N N . LYS A 1 196 ? 14.996 3.468 -7.406 1.00 87.88 196 LYS A N 1
ATOM 1599 C CA . LYS A 1 196 ? 15.692 4.321 -6.424 1.00 87.88 196 LYS A CA 1
ATOM 1600 C C . LYS A 1 196 ? 14.943 5.626 -6.091 1.00 87.88 196 LYS A C 1
ATOM 1602 O O . LYS A 1 196 ? 15.531 6.708 -6.080 1.00 87.88 196 LYS A O 1
ATOM 1607 N N . GLY A 1 197 ? 13.639 5.533 -5.829 1.00 90.50 197 GLY A N 1
ATOM 1608 C CA . GLY A 1 197 ? 12.819 6.694 -5.469 1.00 90.50 197 GLY A CA 1
ATOM 1609 C C . GLY A 1 197 ? 12.270 7.491 -6.648 1.00 90.50 197 GLY A C 1
ATOM 1610 O O . GLY A 1 197 ? 11.681 8.540 -6.416 1.00 90.50 197 GLY A O 1
ATOM 1611 N N . ASN A 1 198 ? 12.456 7.035 -7.886 1.00 92.69 198 ASN A N 1
ATOM 1612 C CA . ASN A 1 198 ? 11.919 7.693 -9.071 1.00 92.69 198 ASN A CA 1
ATOM 1613 C C . ASN A 1 198 ? 11.042 6.735 -9.876 1.00 92.69 198 ASN A C 1
ATOM 1615 O O . ASN A 1 198 ? 11.298 5.531 -9.926 1.00 92.69 198 ASN A O 1
ATOM 1619 N N . ILE A 1 199 ? 10.018 7.291 -10.511 1.00 94.44 199 ILE A N 1
ATOM 1620 C CA . ILE A 1 199 ? 9.071 6.596 -11.372 1.00 94.44 199 ILE A CA 1
ATOM 1621 C C . ILE A 1 199 ? 9.412 6.908 -12.828 1.00 94.44 199 ILE A C 1
ATOM 1623 O O . ILE A 1 199 ? 9.524 8.065 -13.236 1.00 94.44 199 ILE A O 1
ATOM 1627 N N . TYR A 1 200 ? 9.554 5.855 -13.615 1.00 94.81 200 TYR A N 1
ATOM 1628 C CA . TYR A 1 200 ? 9.910 5.902 -15.025 1.00 94.81 200 TYR A CA 1
ATOM 1629 C C . TYR A 1 200 ? 8.896 5.125 -15.851 1.00 94.81 200 TYR A C 1
ATOM 1631 O O . TYR A 1 200 ? 8.044 4.419 -15.316 1.00 94.81 200 TYR A O 1
ATOM 1639 N N . ILE A 1 201 ? 8.997 5.248 -17.172 1.00 95.31 201 ILE A N 1
ATOM 1640 C CA . ILE A 1 201 ? 8.080 4.616 -18.118 1.00 95.31 201 ILE A CA 1
ATOM 1641 C C . ILE A 1 201 ? 8.872 3.693 -19.028 1.00 95.31 201 ILE A C 1
ATOM 1643 O O . ILE A 1 201 ? 9.901 4.079 -19.578 1.00 95.31 201 ILE A O 1
ATOM 1647 N N . SER A 1 202 ? 8.355 2.487 -19.230 1.00 96.44 202 SER A N 1
ATOM 1648 C CA . SER A 1 202 ? 8.869 1.551 -20.222 1.00 96.44 202 SER A CA 1
ATOM 1649 C C . SER A 1 202 ? 7.722 0.952 -21.037 1.00 96.44 202 SER A C 1
ATOM 1651 O O . SER A 1 202 ? 6.535 1.130 -20.740 1.00 96.44 202 SER A O 1
ATOM 1653 N N . ARG A 1 203 ? 8.075 0.243 -22.110 1.00 97.19 203 ARG A N 1
ATOM 1654 C CA . ARG A 1 203 ? 7.117 -0.569 -22.863 1.00 97.19 203 ARG A CA 1
ATOM 1655 C C . ARG A 1 203 ? 6.633 -1.688 -21.947 1.00 97.19 203 ARG A C 1
ATOM 1657 O O . ARG A 1 203 ? 7.449 -2.377 -21.351 1.00 97.19 203 ARG A O 1
ATOM 1664 N N . CYS A 1 204 ? 5.326 -1.923 -21.889 1.00 98.12 204 CYS A N 1
ATOM 1665 C CA . CYS A 1 204 ? 4.744 -2.966 -21.033 1.00 98.12 204 CYS A CA 1
ATOM 1666 C C . CYS A 1 204 ? 5.234 -4.390 -21.364 1.00 98.12 204 CYS A C 1
ATOM 1668 O O . CYS A 1 204 ? 5.099 -5.291 -20.543 1.00 98.12 204 CYS A O 1
ATOM 1670 N N . SER A 1 205 ? 5.797 -4.587 -22.561 1.00 98.19 205 SER A N 1
ATOM 1671 C CA . SER A 1 205 ? 6.418 -5.835 -23.010 1.00 98.19 205 SER A CA 1
ATOM 1672 C C . SER A 1 205 ? 7.867 -6.015 -22.547 1.00 98.19 205 SER A C 1
ATOM 1674 O O . SER A 1 205 ? 8.473 -7.018 -22.899 1.00 98.19 205 SER A O 1
ATOM 1676 N N . ALA A 1 206 ? 8.465 -5.035 -21.862 1.00 98.38 206 ALA A N 1
ATOM 1677 C CA . ALA A 1 206 ? 9.782 -5.208 -21.264 1.00 98.38 206 ALA A CA 1
ATOM 1678 C C . ALA A 1 206 ? 9.695 -6.213 -20.110 1.00 98.38 206 ALA A C 1
ATOM 1680 O O . ALA A 1 206 ? 8.709 -6.229 -19.377 1.00 98.38 206 ALA A O 1
ATOM 1681 N N . GLU A 1 207 ? 10.724 -7.031 -19.947 1.00 98.12 207 GLU A N 1
ATOM 1682 C CA . GLU A 1 207 ? 10.847 -7.925 -18.801 1.00 98.12 207 GLU A CA 1
ATOM 1683 C C . GLU A 1 207 ? 11.499 -7.126 -17.667 1.00 98.12 207 GLU A C 1
ATOM 1685 O O . GLU A 1 207 ? 12.603 -6.613 -17.830 1.00 98.12 207 GLU A O 1
ATOM 1690 N N . ILE A 1 208 ? 10.780 -6.932 -16.559 1.00 98.12 208 ILE A N 1
ATOM 1691 C CA . ILE A 1 208 ? 11.271 -6.213 -15.376 1.00 98.12 208 ILE A CA 1
ATOM 1692 C C . ILE A 1 208 ? 10.789 -6.958 -14.124 1.00 98.12 208 ILE A C 1
ATOM 1694 O O . ILE A 1 208 ? 9.726 -7.588 -14.133 1.00 98.12 208 ILE A O 1
ATOM 1698 N N . SER A 1 209 ? 11.557 -6.913 -13.035 1.00 98.12 209 SER A N 1
ATOM 1699 C CA . SER A 1 209 ? 11.081 -7.344 -11.717 1.00 98.12 209 SER A CA 1
ATOM 1700 C C . SER A 1 209 ? 9.845 -6.542 -11.286 1.00 98.12 209 SER A C 1
ATOM 1702 O O . SER A 1 209 ? 9.471 -5.546 -11.902 1.00 98.12 209 SER A O 1
ATOM 1704 N N . TRP A 1 210 ? 9.145 -6.966 -10.238 1.00 98.50 210 TRP A N 1
ATOM 1705 C CA . TRP A 1 210 ? 7.913 -6.290 -9.815 1.00 98.50 210 TRP A CA 1
ATOM 1706 C C . TRP A 1 210 ? 7.705 -6.340 -8.309 1.00 98.50 210 TRP A C 1
ATOM 1708 O O . TRP A 1 210 ? 8.331 -7.135 -7.605 1.00 98.50 210 TRP A O 1
ATOM 1718 N N . ILE A 1 211 ? 6.820 -5.471 -7.825 1.00 98.50 211 ILE A N 1
ATOM 1719 C CA . ILE A 1 211 ? 6.406 -5.443 -6.425 1.00 98.50 211 ILE A CA 1
ATOM 1720 C C . ILE A 1 211 ? 4.908 -5.706 -6.382 1.00 98.50 211 ILE A C 1
ATOM 1722 O O . ILE A 1 211 ? 4.141 -5.018 -7.057 1.00 98.50 211 ILE A O 1
ATOM 1726 N N . CYS A 1 212 ? 4.503 -6.699 -5.595 1.00 98.62 212 CYS A N 1
ATOM 1727 C CA . CYS A 1 212 ? 3.100 -6.910 -5.268 1.00 98.62 212 CYS A CA 1
ATOM 1728 C C . CYS A 1 212 ? 2.759 -6.275 -3.924 1.00 98.62 212 CYS A C 1
ATOM 1730 O O . CYS A 1 212 ? 3.588 -6.277 -3.014 1.00 98.62 212 CYS A O 1
ATOM 1732 N N . GLU A 1 213 ? 1.519 -5.828 -3.780 1.00 98.69 213 GLU A N 1
ATOM 1733 C CA . GLU A 1 213 ? 0.992 -5.220 -2.566 1.00 98.69 213 GLU A CA 1
ATOM 1734 C C . GLU A 1 213 ? -0.377 -5.806 -2.206 1.00 98.69 213 GLU A C 1
ATOM 1736 O O . GLU A 1 213 ? -1.216 -6.074 -3.071 1.00 98.69 213 GLU A O 1
ATOM 1741 N N . LYS A 1 214 ? -0.609 -6.014 -0.909 1.00 98.00 214 LYS A N 1
ATOM 1742 C CA . LYS A 1 214 ? -1.936 -6.304 -0.356 1.00 98.00 214 LYS A CA 1
ATOM 1743 C C . LYS A 1 214 ? -2.070 -5.783 1.066 1.00 98.00 214 LYS A C 1
ATOM 1745 O O . LYS A 1 214 ? -1.070 -5.613 1.754 1.00 98.00 214 LYS A O 1
ATOM 1750 N N . MET A 1 215 ? -3.308 -5.631 1.526 1.00 97.50 215 MET A N 1
ATOM 1751 C CA . MET A 1 215 ? -3.606 -5.262 2.910 1.00 97.50 215 MET A CA 1
ATOM 1752 C C . MET A 1 215 ? -3.014 -6.282 3.895 1.00 97.50 215 MET A C 1
ATOM 1754 O O . MET A 1 215 ? -3.141 -7.496 3.701 1.00 97.50 215 MET A O 1
ATOM 1758 N N . ALA A 1 216 ? -2.390 -5.783 4.958 1.00 97.00 216 ALA A N 1
ATOM 1759 C CA . ALA A 1 216 ? -1.938 -6.590 6.080 1.00 97.00 216 ALA A CA 1
ATOM 1760 C C . ALA A 1 216 ? -3.134 -7.152 6.864 1.00 97.00 216 ALA A C 1
ATOM 1762 O O . ALA A 1 216 ? -4.191 -6.522 6.961 1.00 97.00 216 ALA A O 1
ATOM 1763 N N . ALA A 1 217 ? -2.979 -8.348 7.432 1.00 95.62 217 ALA A N 1
ATOM 1764 C CA . ALA A 1 217 ? -3.973 -8.881 8.356 1.00 95.62 217 ALA A CA 1
ATOM 1765 C C . ALA A 1 217 ? -4.034 -8.047 9.651 1.00 95.62 217 ALA A C 1
ATOM 1767 O O . ALA A 1 217 ? -3.143 -7.256 9.962 1.00 95.62 217 ALA A O 1
ATOM 1768 N N . LEU A 1 218 ? -5.090 -8.239 10.443 1.00 93.31 218 LEU A N 1
ATOM 1769 C CA . LEU A 1 218 ? -5.143 -7.660 11.783 1.00 93.31 218 LEU A CA 1
ATOM 1770 C C . LEU A 1 218 ? -4.135 -8.371 12.691 1.00 93.31 218 LEU A C 1
ATOM 1772 O O . LEU A 1 218 ? -4.147 -9.599 12.779 1.00 93.31 218 LEU A O 1
ATOM 1776 N N . VAL A 1 219 ? -3.315 -7.596 13.400 1.00 94.94 219 VAL A N 1
ATOM 1777 C CA . VAL A 1 219 ? -2.464 -8.120 14.475 1.00 94.94 219 VAL A CA 1
ATOM 1778 C C . VAL A 1 219 ? -3.366 -8.578 15.615 1.00 94.94 219 VAL A C 1
ATOM 1780 O O . VAL A 1 219 ? -4.104 -7.773 16.192 1.00 94.94 219 VAL A O 1
ATOM 1783 N N . LYS A 1 220 ? -3.314 -9.868 15.940 1.00 92.94 220 LYS A N 1
ATOM 1784 C CA . LYS A 1 220 ? -4.072 -10.435 17.053 1.00 92.94 220 LYS A CA 1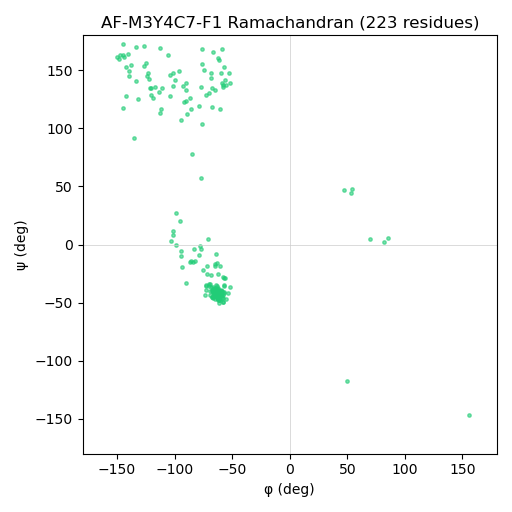
ATOM 1785 C C . LYS A 1 220 ? -3.225 -10.421 18.313 1.00 92.94 220 LYS A C 1
ATOM 1787 O O . LYS A 1 220 ? -2.051 -10.771 18.289 1.00 92.94 220 LYS A O 1
ATOM 1792 N N . ILE A 1 221 ? -3.839 -10.027 19.422 1.00 90.94 221 ILE A N 1
ATOM 1793 C CA . ILE A 1 221 ? -3.145 -9.899 20.709 1.00 90.94 221 ILE A CA 1
ATOM 1794 C C . ILE A 1 221 ? -2.662 -11.267 21.203 1.00 90.94 221 ILE A C 1
ATOM 1796 O O . ILE A 1 221 ? -1.552 -11.375 21.701 1.00 90.94 221 ILE A O 1
ATOM 1800 N N . GLU A 1 222 ? -3.454 -12.315 20.981 1.00 91.56 222 GLU A N 1
ATOM 1801 C CA . GLU A 1 222 ? -3.121 -13.715 21.291 1.00 91.56 222 GLU A CA 1
ATOM 1802 C C . GLU A 1 222 ? -1.931 -14.291 20.498 1.00 91.56 222 GLU A C 1
ATOM 1804 O O . GLU A 1 222 ? -1.497 -15.412 20.758 1.00 91.56 222 GLU A O 1
ATOM 1809 N N . ASP A 1 223 ? -1.422 -13.553 19.508 1.00 92.25 223 ASP A N 1
ATOM 1810 C CA . ASP A 1 223 ? -0.271 -13.948 18.695 1.00 92.25 223 ASP A CA 1
ATOM 1811 C C . ASP A 1 223 ? 1.020 -13.205 19.094 1.00 92.25 223 ASP A C 1
ATOM 1813 O O . ASP A 1 223 ? 2.044 -13.374 18.430 1.00 92.25 223 ASP A O 1
ATOM 1817 N N . LEU A 1 224 ? 0.970 -12.366 20.142 1.00 89.56 224 LEU A N 1
ATOM 1818 C CA . LEU A 1 224 ? 2.105 -11.586 20.659 1.00 89.56 224 LEU A CA 1
ATOM 1819 C C . LEU A 1 224 ? 2.978 -12.344 21.672 1.00 89.56 224 LEU A C 1
ATOM 1821 O O . LEU A 1 224 ? 4.067 -11.856 21.970 1.00 89.56 224 LEU A O 1
ATOM 1825 N N . ASP A 1 225 ? 2.494 -13.475 22.190 1.00 82.75 225 ASP A N 1
ATOM 1826 C CA . ASP A 1 225 ? 3.187 -14.326 23.170 1.00 82.75 225 ASP A CA 1
ATOM 1827 C C . ASP A 1 225 ? 4.238 -15.255 22.534 1.00 82.75 225 ASP A C 1
ATOM 1829 O O . ASP A 1 225 ? 4.003 -15.749 21.402 1.00 82.75 225 ASP A O 1
#

Foldseek 3Di:
DVVVVVVVVVVVVVVVVVVVVVVVVVVVVVVVVVVVVVVVVVVVVVVVPCVVVVVVVVVVVVVVVVVVVLVVLVVLVVVVCVVPVVQQLFLEDPQWDDDDFKTKHWQQPWWAQLVVLQVVLVVVVWGFADCPDLVVLVVVLPPPDDQPAKAFGQWFQDPVVRAIAGPVRDHDDPVLADPVLVVQRVVDGATWIDGNSHIHGDHSRDTHIHMTMDGGHRRDPVSSD

Sequence (225 aa):
MLLIGLVTLGIMFLQTSNEINSDSEKLSQLQKIIHQQQDNLSEQLNSYRNIPTQEEFLKSQISSLLKRQGQMAIKLCQELIIHTSDHKCNPCPKMWQWYQNSCYYFATNEERTWTNSRKNCMDRNSTLVKIDSLEEKDFLKSQPLPTFSFFWLGLSWDPSRRSWVWEDGSGPSPSLFSTKEYAQINGSKGCAYFQKGNIYISRCSAEISWICEKMAALVKIEDLD

Nearest PDB structures (foldseek):
  3vlg-assembly1_A  TM=8.533E-01  e=1.210E-11  Homo sapiens
  3j82-assembly1_A  TM=8.491E-01  e=4.975E-11  Mus musculus
  3vyk-assembly1_A  TM=8.585E-01  e=2.113E-09  Mus musculus
  5ffs-assembly1_A  TM=7.245E-01  e=7.050E-06  Rattus norvegicus
  4wrf-assembly1_A  TM=7.372E-01  e=1.474E-05  Rattus norvegicus

Secondary structure (DSSP, 8-state):
-HHHHHHHHHHHHHHHHHHHHHHHHHHHHHHHHHHHHHHHHHHHHHHHHTHHHHHHHHHHHHHHHHHHHHHHHHHHHHHHHHH-TT-TT--S-TTPEEETTEEEEEEEEEEE-HHHHHHHHHHTT-EE----SHHHHHHHHHS---TT--EEEEEEEETTTTEEE-TTSPPPPGGGS-HHHHHHHHH--SEEEEETTEEEEE-TTS-EEEEEEEEPPPPPGGG--

Mean predicted aligned error: 9.16 Å

Radius of gyration: 39.5 Å; Cα contacts (8 Å, |Δi|>4): 260; chains: 1; bounding box: 122×33×79 Å

InterPro domains:
  IPR001304 C-type lectin-like [PF00059] (111-214)
  IPR001304 C-type lectin-like [PS50041] (99-213)
  IPR001304 C-type lectin-like [SM00034] (92-213)
  IPR016186 C-type lectin-like/link domain superfamily [G3DSA:3.10.100.10] (14-220)
  IPR016187 C-type lectin fold [SSF56436] (58-217)
  IPR033992 Natural killer cell receptor-like, C-type lectin-like domain [cd03593] (92-214)
 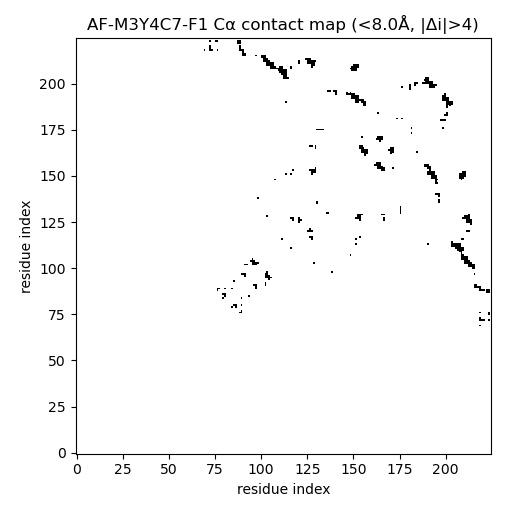 IPR042916 C-type lectin domain family 12 member A/B [PTHR47647] (1-225)

Solvent-accessible surface area (backbone atoms only — not comparable to full-atom values): 12398 Å² total; per-residue (Å²): 114,70,69,62,53,53,54,53,51,51,51,51,51,52,51,52,53,51,50,52,54,53,50,52,52,52,50,55,52,50,52,53,51,52,51,53,51,52,52,54,50,51,56,52,51,59,65,57,65,54,46,64,61,50,49,53,51,51,52,52,51,50,53,52,50,52,51,51,50,52,53,51,46,48,54,51,39,57,59,48,35,74,81,35,76,83,41,77,28,51,42,36,60,90,86,36,47,75,52,95,67,32,21,37,34,74,43,81,91,51,60,32,27,50,69,57,42,38,48,55,16,46,79,66,76,27,35,34,32,73,82,87,44,65,68,54,40,50,52,67,40,66,49,98,62,65,89,87,49,49,26,39,39,27,38,31,52,38,81,90,78,70,42,59,27,34,82,89,66,45,66,78,64,70,88,76,43,55,74,70,40,47,54,48,58,78,73,55,78,37,26,30,29,40,42,83,70,42,63,46,78,42,60,43,81,46,68,38,19,32,30,26,29,34,78,38,52,81,65,48,73,92,32,70,119

pLDDT: mean 92.89, std 5.93, range [60.31, 98.81]

Organism: Mustela putorius furo (NCBI:txid9669)